Protein AF-A0A7U9MUB7-F1 (afdb_monomer_lite)

Foldseek 3Di:
DPPDQADVCVVVVHDADPVRLLVVLVVVLVVQVVVVAAAEAEAEALVLPPDDLVVSLVNVVNNLVSLVSCVVSVSPRYHYHHDYFPVSVVVSCVVVVDAADVVRADADPVDPPPPPPDPGRDDDDDFDALVRLVVLCVVLQVDAPVVNCVRSVARDHSVLSVLLSVLCPNDDNPDDPVVVVVSVLVSLLVLLVVLLVSPPPVCSVVLLLLLLLLLVLLLPDPDPFDFLVSSVVSRPPVCPVCSVVSVSSCVRSQQWDADPVRGTIDGNDLSNNLNSLLVSCVVCVVVAQVVVVSLVVSLVVDVSSVSSVVVNLVVCVVVVVVVSVCCRVVVNVVVVVVVVVVVVVVVVVVPDD

Secondary structure (DSSP, 8-state):
-PPPP-HHHHHTTS---HHHHHHHHHHHHHHHHHTT--EEEEE--GGGSSS-HHHHHHHHHHHHHHHHHHHHTT-SSEEEEE---HHHHHHHHHHH-----TTTS---TTSS-SPTT------PPPPPPHHHHHHHHHHTT---HHHHHHHHTS---HHHHHHHHHHH-S--TT--HHHHHHHHHHHHHHHHHHHHHTS-TTTHHHHHHHHHHHHHHHHH-S---EEHHHHHHHS-GGGGGGHHHHHHHHHHTTSEEE-TTS-EEEESSHHHHHHHHHHHHHHHGGG-HHHHHHHHHHHHH-HHHHHHHHHHHHHHHHTT-HHHHHHHHHHHHHHHHHHHHHHHHHHHHHS--

Radius of gyration: 26.51 Å; chains: 1; bounding box: 86×54×70 Å

Structure (mmCIF, N/CA/C/O backbone):
data_AF-A0A7U9MUB7-F1
#
_entry.id   AF-A0A7U9MUB7-F1
#
loop_
_atom_site.group_PDB
_atom_site.id
_atom_site.type_symbol
_atom_site.label_atom_id
_atom_site.label_alt_id
_atom_site.label_comp_id
_atom_site.label_asym_id
_atom_site.label_entity_id
_atom_site.label_seq_id
_atom_site.pdbx_PDB_ins_code
_atom_site.Cartn_x
_atom_site.Cartn_y
_atom_site.Cartn_z
_atom_site.occupancy
_atom_site.B_iso_or_equiv
_atom_site.auth_seq_id
_atom_site.auth_comp_id
_atom_site.auth_asym_id
_atom_site.auth_atom_id
_atom_site.pdbx_PDB_model_num
ATOM 1 N N . MET A 1 1 ? -22.577 26.584 12.404 1.00 35.50 1 MET A N 1
ATOM 2 C CA . MET A 1 1 ? -21.572 25.599 11.961 1.00 35.50 1 MET A CA 1
ATOM 3 C C . MET A 1 1 ? -22.064 24.263 12.466 1.00 35.50 1 MET A C 1
ATOM 5 O O . MET A 1 1 ? -22.243 24.168 13.672 1.00 35.50 1 MET A O 1
ATOM 9 N N . SER A 1 2 ? -22.392 23.306 11.594 1.00 41.44 2 SER A N 1
ATOM 10 C CA . SER A 1 2 ? -22.603 21.934 12.069 1.00 41.44 2 SER A CA 1
ATOM 11 C C . SER A 1 2 ? -21.290 21.473 12.693 1.00 41.44 2 SER A C 1
ATOM 13 O O . SER A 1 2 ? -20.235 21.707 12.098 1.00 41.44 2 SER A O 1
ATOM 15 N N . MET A 1 3 ? -21.329 20.899 13.893 1.00 54.53 3 MET A N 1
ATOM 16 C CA . MET A 1 3 ? -20.144 20.220 14.411 1.00 54.53 3 MET A CA 1
ATOM 17 C C . MET A 1 3 ? -19.818 19.077 13.448 1.00 54.53 3 MET A C 1
ATOM 19 O O . MET A 1 3 ? -20.709 18.325 13.053 1.00 54.53 3 MET A O 1
ATOM 23 N N . GLU A 1 4 ? -18.564 18.977 13.017 1.00 69.00 4 GLU A N 1
ATOM 24 C CA . GLU A 1 4 ? -18.113 17.817 12.250 1.00 69.00 4 GLU A CA 1
ATOM 25 C C . GLU A 1 4 ? -18.301 16.567 13.125 1.00 69.00 4 GLU A C 1
ATOM 27 O O . GLU A 1 4 ? -17.797 16.499 14.248 1.00 69.00 4 GLU A O 1
ATOM 32 N N . LYS A 1 5 ? -19.094 15.600 12.646 1.00 80.00 5 LYS A N 1
ATOM 33 C CA . LYS A 1 5 ? -19.369 14.354 13.372 1.00 80.00 5 LYS A CA 1
ATOM 34 C C . LYS A 1 5 ? -18.104 13.496 13.384 1.00 80.00 5 LYS A C 1
ATOM 36 O O . LYS A 1 5 ? -17.607 13.122 12.327 1.00 80.00 5 LYS A O 1
ATOM 41 N N . VAL A 1 6 ? -17.621 13.130 14.571 1.00 83.06 6 VAL A N 1
ATOM 42 C CA . VAL A 1 6 ? -16.449 12.258 14.770 1.00 83.06 6 VAL A CA 1
ATOM 43 C C . VAL A 1 6 ? -16.762 11.117 15.743 1.00 83.06 6 VAL A C 1
ATOM 45 O O . VAL A 1 6 ? -17.767 11.162 16.449 1.00 83.06 6 VAL A O 1
ATOM 48 N N . GLY A 1 7 ? -15.923 10.076 15.775 1.00 83.75 7 GLY A N 1
ATOM 49 C CA . GLY A 1 7 ? -16.052 8.958 16.720 1.00 83.75 7 GLY A CA 1
ATOM 50 C C . GLY A 1 7 ? -17.437 8.294 16.718 1.00 83.75 7 GLY A C 1
ATOM 51 O O . GLY A 1 7 ? -17.951 7.909 15.665 1.00 83.75 7 GLY A O 1
ATOM 52 N N . LEU A 1 8 ? -18.045 8.165 17.903 1.00 86.38 8 LEU A N 1
ATOM 53 C CA . LEU A 1 8 ? -19.357 7.535 18.076 1.00 86.38 8 LEU A CA 1
ATOM 54 C C . LEU A 1 8 ? -20.489 8.323 17.399 1.00 86.38 8 LEU A C 1
ATOM 56 O O . LEU A 1 8 ? -21.398 7.716 16.835 1.00 86.38 8 LEU A O 1
ATOM 60 N N . SER A 1 9 ? -20.409 9.656 17.400 1.00 86.44 9 SER A N 1
ATOM 61 C CA . SER A 1 9 ? -21.378 10.539 16.736 1.00 86.44 9 SER A CA 1
ATOM 62 C C . SER A 1 9 ? -21.437 10.289 15.230 1.00 86.44 9 SER A C 1
ATOM 64 O O . SER A 1 9 ? -22.518 10.272 14.643 1.00 86.44 9 SER A O 1
ATOM 66 N N . LEU A 1 10 ? -20.282 10.039 14.600 1.00 83.75 10 LEU A N 1
ATOM 67 C CA . LEU A 1 10 ? -20.238 9.627 13.197 1.00 83.75 10 LEU A CA 1
ATOM 68 C C . LEU A 1 10 ? -20.851 8.232 13.013 1.00 83.75 10 LEU A C 1
ATOM 70 O O . LEU A 1 10 ? -21.668 8.039 12.120 1.00 83.75 10 LEU A O 1
ATOM 74 N N . PHE A 1 11 ? -20.485 7.273 13.868 1.00 83.88 11 PHE A N 1
ATOM 75 C CA . PHE A 1 11 ? -20.952 5.886 13.765 1.00 83.88 11 PHE A CA 1
ATOM 76 C C . PHE A 1 11 ? -22.479 5.756 13.881 1.00 83.88 11 PHE A C 1
ATOM 78 O O . PHE A 1 11 ? -23.097 4.982 13.155 1.00 83.88 11 PHE A O 1
ATOM 85 N N . LEU A 1 12 ? -23.090 6.517 14.791 1.00 85.75 12 LEU A N 1
ATOM 86 C CA . LEU A 1 12 ? -24.538 6.530 15.021 1.00 85.75 12 LEU A CA 1
ATOM 87 C C . LEU A 1 12 ? -25.276 7.577 14.176 1.00 85.75 12 LEU A C 1
ATOM 89 O O . LEU A 1 12 ? -26.483 7.754 14.343 1.00 85.75 12 LEU A O 1
ATOM 93 N N . ASP A 1 13 ? -24.555 8.304 13.322 1.00 86.25 13 ASP A N 1
ATOM 94 C CA . ASP A 1 13 ? -25.056 9.418 12.515 1.00 86.25 13 ASP A CA 1
ATOM 95 C C . ASP A 1 13 ? -25.893 10.443 13.313 1.00 86.25 13 ASP A C 1
ATOM 97 O O . ASP A 1 13 ? -26.869 11.021 12.833 1.00 86.25 13 ASP A O 1
ATOM 101 N N . THR A 1 14 ? -25.498 10.714 14.557 1.00 85.50 14 THR A N 1
ATOM 102 C CA . THR A 1 14 ? -26.248 11.561 15.497 1.00 85.50 14 THR A CA 1
ATOM 103 C C . THR A 1 14 ? -25.305 12.562 16.156 1.00 85.50 14 THR A C 1
ATOM 105 O O . THR A 1 14 ? -24.145 12.248 16.403 1.00 85.50 14 THR A O 1
ATOM 108 N N . GLU A 1 15 ? -25.767 13.786 16.419 1.00 84.50 15 GLU A N 1
ATOM 109 C CA . GLU A 1 15 ? -25.001 14.728 17.244 1.00 84.50 15 GLU A CA 1
ATOM 110 C C . GLU A 1 15 ? -25.093 14.292 18.709 1.00 84.50 15 GLU A C 1
ATOM 112 O O . GLU A 1 15 ? -26.189 14.189 19.255 1.00 84.50 15 GLU A O 1
ATOM 117 N N . ILE A 1 16 ? -23.945 14.004 19.320 1.00 83.38 16 ILE A N 1
ATOM 118 C CA . ILE A 1 16 ? -23.841 13.560 20.711 1.00 83.38 16 ILE A CA 1
ATOM 119 C C . ILE A 1 16 ? -22.873 14.512 21.407 1.00 83.38 16 ILE A C 1
ATOM 121 O O . ILE A 1 16 ? -21.732 14.663 20.962 1.00 83.38 16 ILE A O 1
ATOM 125 N N . ASN A 1 17 ? -23.320 15.177 22.473 1.00 82.81 17 ASN A N 1
ATOM 126 C CA . ASN A 1 17 ? -22.412 15.933 23.338 1.00 82.81 17 ASN A CA 1
ATOM 127 C C . ASN A 1 17 ? -21.764 15.030 24.405 1.00 82.81 17 ASN A C 1
ATOM 129 O O . ASN A 1 17 ? -22.194 13.901 24.626 1.00 82.81 17 ASN A O 1
ATOM 133 N N . ASP A 1 18 ? -20.732 15.524 25.096 1.00 74.25 18 ASP A N 1
ATOM 134 C CA . ASP A 1 18 ? -19.946 14.701 26.029 1.00 74.25 18 ASP A CA 1
ATOM 135 C C . ASP A 1 18 ? -20.775 14.039 27.144 1.00 74.25 18 ASP A C 1
ATOM 137 O O . ASP A 1 18 ? -20.560 12.865 27.446 1.00 74.25 18 ASP A O 1
ATOM 141 N N . ASN A 1 19 ? -21.733 14.765 27.732 1.00 78.25 19 ASN A N 1
ATOM 142 C CA . ASN A 1 19 ? -22.577 14.243 28.814 1.00 78.25 19 ASN A CA 1
ATOM 143 C C . ASN A 1 19 ? -23.571 13.190 28.300 1.00 78.25 19 ASN A C 1
ATOM 145 O O . ASN A 1 19 ? -23.869 12.212 28.988 1.00 78.25 19 ASN A O 1
ATOM 149 N N . GLU A 1 20 ? -24.099 13.390 27.093 1.00 85.25 20 GLU A N 1
ATOM 150 C CA . GLU A 1 20 ? -24.971 12.425 26.425 1.00 85.25 20 GLU A CA 1
ATOM 151 C C . GLU A 1 20 ? -24.215 11.153 26.048 1.00 85.25 20 GLU A C 1
ATOM 153 O O . GLU A 1 20 ? -24.773 10.063 26.167 1.00 85.25 20 GLU A O 1
ATOM 158 N N . GLU A 1 21 ? -22.949 11.274 25.639 1.00 88.00 21 GLU A N 1
ATOM 159 C CA . GLU A 1 21 ? -22.134 10.139 25.209 1.00 88.00 21 GLU A CA 1
ATOM 160 C C . GLU A 1 21 ? -21.911 9.138 26.348 1.00 88.00 21 GLU A C 1
ATOM 162 O O . GLU A 1 21 ? -22.078 7.935 26.154 1.00 88.00 21 GLU A O 1
ATOM 167 N N . GLU A 1 22 ? -21.609 9.608 27.561 1.00 89.62 22 GLU A N 1
ATOM 168 C CA . GLU A 1 22 ? -21.419 8.728 28.723 1.00 89.62 22 GLU A CA 1
ATOM 169 C C . GLU A 1 22 ? -22.696 7.966 29.095 1.00 89.62 22 GLU A C 1
ATOM 171 O O . GLU A 1 22 ? -22.675 6.741 29.254 1.00 89.62 22 GLU A O 1
ATOM 176 N N . LEU A 1 23 ? -23.825 8.676 29.192 1.00 91.06 23 LEU A N 1
ATOM 177 C CA . LEU A 1 23 ? -25.118 8.066 29.501 1.00 91.06 23 LEU A CA 1
ATOM 178 C C . LEU A 1 23 ? -25.524 7.059 28.417 1.00 91.06 23 LEU A C 1
ATOM 180 O O . LEU A 1 23 ? -26.032 5.975 28.716 1.00 91.06 23 LEU A O 1
ATOM 184 N N . LEU A 1 24 ? -25.278 7.400 27.152 1.00 92.50 24 LEU A N 1
ATOM 185 C CA . LEU A 1 24 ? -25.535 6.526 26.018 1.00 92.50 24 LEU A CA 1
ATOM 186 C C . LEU A 1 24 ? -24.702 5.241 26.104 1.00 92.50 24 LEU A C 1
ATOM 188 O O . LEU A 1 24 ? -25.264 4.154 25.972 1.00 92.50 24 LEU A O 1
ATOM 192 N N . LEU A 1 25 ? -23.399 5.340 26.380 1.00 94.44 25 LEU A N 1
ATOM 193 C CA . LEU A 1 25 ? -22.518 4.178 26.536 1.00 94.44 25 LEU A CA 1
ATOM 194 C C . LEU A 1 25 ? -22.986 3.252 27.665 1.00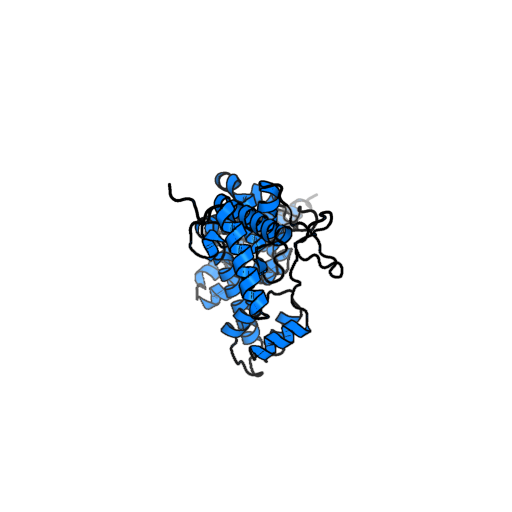 94.44 25 LEU A C 1
ATOM 196 O O . LEU A 1 25 ? -23.038 2.036 27.477 1.00 94.44 25 LEU A O 1
ATOM 200 N N . GLN A 1 26 ? -23.389 3.803 28.812 1.00 94.00 26 GLN A N 1
ATOM 201 C CA . GLN A 1 26 ? -23.917 3.016 29.934 1.00 94.00 26 GLN A CA 1
ATOM 202 C C . GLN A 1 26 ? -25.233 2.306 29.581 1.00 94.00 26 GLN A C 1
ATOM 204 O O . GLN A 1 26 ? -25.425 1.133 29.924 1.00 94.00 26 GLN A O 1
ATOM 209 N N . ASN A 1 27 ? -26.129 2.988 28.864 1.00 93.62 27 ASN A N 1
ATOM 210 C CA . ASN A 1 27 ? -27.396 2.416 28.408 1.00 93.62 27 ASN A CA 1
ATOM 211 C C . ASN A 1 27 ? -27.183 1.295 27.385 1.00 93.62 27 ASN A C 1
ATOM 213 O O . ASN A 1 27 ? -27.831 0.246 27.469 1.00 93.62 27 ASN A O 1
ATOM 217 N N . ILE A 1 28 ? -26.261 1.494 26.439 1.00 93.44 28 ILE A N 1
ATOM 218 C CA . ILE A 1 28 ? -25.858 0.476 25.467 1.00 93.44 28 ILE A CA 1
ATOM 219 C C . ILE A 1 28 ? -25.278 -0.733 26.206 1.00 93.44 28 ILE A C 1
ATOM 221 O O . ILE A 1 28 ? -25.770 -1.847 26.025 1.00 93.44 28 ILE A O 1
ATOM 225 N N . ASP A 1 29 ? -24.293 -0.527 27.083 1.00 96.06 29 ASP A N 1
ATOM 226 C CA . ASP A 1 29 ? -23.641 -1.609 27.825 1.00 96.06 29 ASP A CA 1
ATOM 227 C C . ASP A 1 29 ? -24.643 -2.432 28.646 1.00 96.06 29 ASP A C 1
ATOM 229 O O . ASP A 1 29 ? -24.659 -3.661 28.557 1.00 96.06 29 ASP A O 1
ATOM 233 N N . SER A 1 30 ? -25.542 -1.757 29.369 1.00 96.12 30 SER A N 1
ATOM 234 C CA . SER A 1 30 ? -26.599 -2.399 30.158 1.00 96.12 30 SER A CA 1
ATOM 235 C C . SER A 1 30 ? -27.550 -3.212 29.280 1.00 96.12 30 SER A C 1
ATOM 237 O O . SER A 1 30 ? -27.912 -4.339 29.621 1.00 96.12 30 SER A O 1
ATOM 239 N N . SER A 1 31 ? -27.927 -2.675 28.119 1.00 95.12 31 SER A N 1
ATOM 240 C CA . SER A 1 31 ? -28.822 -3.351 27.176 1.00 95.12 31 SER A CA 1
ATOM 241 C C . SER A 1 31 ? -28.205 -4.628 26.604 1.00 95.12 31 SER A C 1
ATOM 243 O O . SER A 1 31 ? -28.895 -5.643 26.489 1.00 95.12 31 SER A O 1
ATOM 245 N N . PHE A 1 32 ? -26.912 -4.601 26.268 1.00 95.38 32 PHE A N 1
ATOM 246 C CA . PHE A 1 32 ? -26.188 -5.782 25.794 1.00 95.38 32 PHE A CA 1
ATOM 247 C C . PHE A 1 32 ? -25.940 -6.791 26.921 1.00 95.38 32 PHE A C 1
ATOM 249 O O . PHE A 1 32 ? -26.159 -7.985 26.714 1.00 95.38 32 PHE A O 1
ATOM 256 N N . SER A 1 33 ? -25.621 -6.320 28.130 1.00 94.50 33 SER A N 1
ATOM 257 C CA . SER A 1 33 ? -25.504 -7.149 29.337 1.00 94.50 33 SER A CA 1
ATOM 258 C C . SER A 1 33 ? -26.776 -7.961 29.605 1.00 94.50 33 SER A C 1
ATOM 260 O O . SER A 1 33 ? -26.723 -9.182 29.747 1.00 94.50 33 SER A O 1
ATOM 262 N N . LEU A 1 34 ? -27.945 -7.307 29.581 1.00 94.12 34 LEU A N 1
ATOM 263 C CA . LEU A 1 34 ? -29.252 -7.943 29.808 1.00 94.12 34 LEU A CA 1
ATOM 264 C C . LEU A 1 34 ? -29.582 -9.037 28.785 1.00 94.12 34 LEU A C 1
ATOM 266 O O . LEU A 1 34 ? -30.355 -9.947 29.078 1.00 94.12 34 LEU A O 1
ATOM 270 N N . ARG A 1 35 ? -29.009 -8.948 27.584 1.00 93.81 35 ARG A N 1
ATOM 271 C CA . ARG A 1 35 ? -29.204 -9.916 26.499 1.00 93.81 35 ARG A CA 1
ATOM 272 C C . ARG A 1 35 ? -28.103 -10.977 26.444 1.00 93.81 35 ARG A C 1
ATOM 274 O O . ARG A 1 35 ? -28.160 -11.838 25.572 1.00 93.81 35 ARG A O 1
ATOM 281 N N . GLY A 1 36 ? -27.105 -10.909 27.330 1.00 92.12 36 GLY A N 1
ATOM 282 C CA . GLY A 1 36 ? -25.911 -11.754 27.266 1.00 92.12 36 GLY A CA 1
ATOM 283 C C . GLY A 1 36 ? -25.095 -11.545 25.985 1.00 92.12 36 GLY A C 1
ATOM 284 O O . GLY A 1 36 ? -24.459 -12.480 25.508 1.00 92.12 36 GLY A O 1
ATOM 285 N N . GLY A 1 37 ? -25.169 -10.351 25.391 1.00 93.62 37 GLY A N 1
ATOM 286 C CA . GLY A 1 37 ? -24.523 -10.012 24.127 1.00 93.62 37 GLY A CA 1
ATOM 287 C C . GLY A 1 37 ? -23.361 -9.035 24.289 1.00 93.62 37 GLY A C 1
ATOM 288 O O . GLY A 1 37 ? -23.118 -8.493 25.364 1.00 93.62 37 GLY A O 1
ATOM 289 N N . GLN A 1 38 ? -22.670 -8.777 23.180 1.00 94.38 38 GLN A N 1
ATOM 290 C CA . GLN A 1 38 ? -21.625 -7.761 23.071 1.00 94.38 38 GLN A CA 1
ATOM 291 C C . GLN A 1 38 ? -21.855 -6.914 21.817 1.00 94.38 38 GLN A C 1
ATOM 293 O O . GLN A 1 38 ? -22.274 -7.430 20.781 1.00 94.38 38 GLN A O 1
ATOM 298 N N . LEU A 1 39 ? -21.572 -5.619 21.919 1.00 93.62 39 LEU A N 1
ATOM 299 C CA . LEU A 1 39 ? -21.492 -4.688 20.806 1.00 93.62 39 LEU A CA 1
ATOM 300 C C . LEU A 1 39 ? -20.044 -4.598 20.332 1.00 93.62 39 LEU A C 1
ATOM 302 O O . LEU A 1 39 ? -19.157 -4.239 21.106 1.00 93.62 39 LEU A O 1
ATOM 306 N N . LEU A 1 40 ? -19.824 -4.874 19.051 1.00 93.56 40 LEU A N 1
ATOM 307 C CA . LEU A 1 40 ? -18.549 -4.656 18.383 1.00 93.56 40 LEU A CA 1
ATOM 308 C C . LEU A 1 40 ? -18.665 -3.431 17.472 1.00 93.56 40 LEU A C 1
ATOM 310 O O . LEU A 1 40 ? -19.438 -3.440 16.517 1.00 93.56 40 LEU A O 1
ATOM 314 N N . LEU A 1 41 ? -17.901 -2.389 17.780 1.00 92.75 41 LEU A N 1
ATOM 315 C CA . LEU A 1 41 ? -17.772 -1.187 16.966 1.00 92.75 41 LEU A CA 1
ATOM 316 C C . LEU A 1 41 ? -16.523 -1.319 16.095 1.00 92.75 41 LEU A C 1
ATOM 318 O O . LEU A 1 41 ? -15.417 -1.427 16.626 1.00 92.75 41 LEU A O 1
ATOM 322 N N . ILE A 1 42 ? -16.699 -1.328 14.774 1.00 92.75 42 ILE A N 1
ATOM 323 C CA . ILE A 1 42 ? -15.605 -1.479 13.810 1.00 92.75 42 ILE A CA 1
ATOM 324 C C . ILE A 1 42 ? -15.454 -0.175 13.029 1.00 92.75 42 ILE A C 1
ATOM 326 O O . ILE A 1 42 ? -16.362 0.227 12.305 1.00 92.75 42 ILE A O 1
ATOM 330 N N . PHE A 1 43 ? -14.296 0.459 13.181 1.00 90.69 43 PHE A N 1
ATOM 331 C CA . PHE A 1 43 ? -13.869 1.636 12.433 1.00 90.69 43 PHE A CA 1
ATOM 332 C C . PHE A 1 43 ? -12.743 1.211 11.494 1.00 90.69 43 PHE A C 1
ATOM 334 O O . PHE A 1 43 ? -11.583 1.117 11.899 1.00 90.69 43 PHE A O 1
ATOM 341 N N . ASP A 1 44 ? -13.113 0.886 10.259 1.00 89.00 44 ASP A N 1
ATOM 342 C CA . ASP A 1 44 ? -12.190 0.349 9.265 1.00 89.00 44 ASP A CA 1
ATOM 343 C C . ASP A 1 44 ? -11.562 1.473 8.428 1.00 89.00 44 ASP A C 1
ATOM 345 O O . ASP A 1 44 ? -12.270 2.305 7.865 1.00 89.00 44 ASP A O 1
ATOM 349 N N . GLY A 1 45 ? -10.232 1.504 8.361 1.00 86.56 45 GLY A N 1
ATOM 350 C CA . GLY A 1 45 ? -9.464 2.362 7.469 1.00 86.56 45 GLY A CA 1
ATOM 351 C C . GLY A 1 45 ? -9.563 3.852 7.789 1.00 86.56 45 GLY A C 1
ATOM 352 O O . GLY A 1 45 ? -10.004 4.625 6.946 1.00 86.56 45 GLY A O 1
ATOM 353 N N . LEU A 1 46 ? -9.076 4.305 8.954 1.00 88.25 46 LEU A N 1
ATOM 354 C CA . LEU A 1 46 ? -9.067 5.748 9.288 1.00 88.25 46 LEU A CA 1
ATOM 355 C C . LEU A 1 46 ? -8.392 6.631 8.228 1.00 88.25 46 LEU A C 1
ATOM 357 O O . LEU A 1 46 ? -8.816 7.755 7.972 1.00 88.25 46 LEU A O 1
ATOM 361 N N . ASN A 1 47 ? -7.359 6.101 7.583 1.00 84.69 47 ASN A N 1
ATOM 362 C CA . ASN A 1 47 ? -6.634 6.763 6.503 1.00 84.69 47 ASN A CA 1
ATOM 363 C C . ASN A 1 47 ? -7.379 6.757 5.155 1.00 84.69 47 ASN A C 1
ATOM 365 O O . ASN A 1 47 ? -6.846 7.274 4.175 1.00 84.69 47 ASN A O 1
ATOM 369 N N . GLU A 1 48 ? -8.541 6.109 5.072 1.00 78.62 48 GLU A N 1
ATOM 370 C CA . GLU A 1 48 ? -9.386 6.017 3.875 1.00 78.62 48 GLU A CA 1
ATOM 371 C C . GLU A 1 48 ? -10.611 6.939 3.953 1.00 78.62 48 GLU A C 1
ATOM 373 O O . GLU A 1 48 ? -11.357 7.051 2.980 1.00 78.62 48 GLU A O 1
ATOM 378 N N . ILE A 1 49 ? -10.796 7.652 5.072 1.00 77.06 49 ILE A N 1
ATOM 379 C CA . ILE A 1 49 ? -11.766 8.746 5.158 1.00 77.06 49 ILE A CA 1
ATOM 380 C C . ILE A 1 49 ? -11.379 9.768 4.087 1.00 77.06 49 ILE A C 1
ATOM 382 O O . ILE A 1 49 ? -10.264 10.302 4.111 1.00 77.06 49 ILE A O 1
ATOM 386 N N . ASN A 1 50 ? -12.290 9.996 3.135 1.00 66.25 50 ASN A N 1
ATOM 387 C CA . ASN A 1 50 ? -12.099 10.867 1.973 1.00 66.25 50 ASN A CA 1
ATOM 388 C C . ASN A 1 50 ? -12.194 12.353 2.355 1.00 66.25 50 ASN A C 1
ATOM 390 O O . ASN A 1 50 ? -12.955 13.119 1.771 1.00 66.25 50 ASN A O 1
ATOM 394 N N . ASP A 1 51 ? -11.411 12.725 3.360 1.00 65.25 51 ASP A N 1
ATOM 395 C CA . ASP A 1 51 ? -11.249 14.058 3.902 1.00 65.25 51 ASP A CA 1
ATOM 396 C C . ASP A 1 51 ? -9.766 14.309 4.187 1.00 65.25 51 ASP A C 1
ATOM 398 O O . ASP A 1 51 ? -8.945 13.391 4.263 1.00 65.25 51 ASP A O 1
ATOM 402 N N . GLY A 1 52 ? -9.400 15.582 4.327 1.00 74.31 52 GLY A N 1
ATOM 403 C CA . GLY A 1 52 ? -8.016 15.970 4.580 1.00 74.31 52 GLY A CA 1
ATOM 404 C C . GLY A 1 52 ? -7.449 15.369 5.874 1.00 74.31 52 GLY A C 1
ATOM 405 O O . GLY A 1 52 ? -8.177 15.070 6.820 1.00 74.31 52 GLY A O 1
ATOM 406 N N . LEU A 1 53 ? -6.115 15.287 5.951 1.00 80.94 53 LEU A N 1
ATOM 407 C CA . LEU A 1 53 ? -5.366 14.730 7.089 1.00 80.94 53 LEU A CA 1
ATOM 408 C C . LEU A 1 53 ? -5.844 15.242 8.462 1.00 80.94 53 LEU A C 1
ATOM 410 O O . LEU A 1 53 ? -5.894 14.482 9.424 1.00 80.94 53 LEU A O 1
ATOM 414 N N . LYS A 1 54 ? -6.232 16.520 8.552 1.00 84.38 54 LYS A N 1
ATOM 415 C CA . LYS A 1 54 ? -6.744 17.125 9.791 1.00 84.38 54 LYS A CA 1
ATOM 416 C C . LYS A 1 54 ? -8.000 16.436 10.320 1.00 84.38 54 LYS A C 1
ATOM 418 O O . LYS A 1 54 ? -8.115 16.245 11.527 1.00 84.38 54 LYS A O 1
ATOM 423 N N . LEU A 1 55 ? -8.928 16.059 9.441 1.00 85.06 55 LEU A N 1
ATOM 424 C CA . LEU A 1 55 ? -10.147 15.384 9.872 1.00 85.06 55 LEU A CA 1
ATOM 425 C C . LEU A 1 55 ? -9.838 13.949 10.304 1.00 85.06 55 LEU A C 1
ATOM 427 O O . LEU A 1 55 ? -10.317 13.503 11.341 1.00 85.06 55 LEU A O 1
ATOM 431 N N . GLN A 1 56 ? -8.954 13.257 9.579 1.00 88.19 56 GLN A N 1
ATOM 432 C CA . GLN A 1 56 ? -8.474 11.930 9.977 1.00 88.19 56 GLN A CA 1
ATOM 433 C C . GLN A 1 56 ? -7.837 11.953 11.381 1.00 88.19 56 GLN A C 1
ATOM 435 O O . GLN A 1 56 ? -8.137 11.098 12.213 1.00 88.19 56 GLN A O 1
ATOM 440 N N . GLN A 1 57 ? -7.028 12.977 11.682 1.00 90.12 57 GLN A N 1
ATOM 441 C CA . GLN A 1 57 ? -6.466 13.213 13.020 1.00 90.12 57 GLN A CA 1
ATOM 442 C C . GLN A 1 57 ? -7.554 13.480 14.070 1.00 90.12 57 GLN A C 1
ATOM 444 O O . GLN A 1 57 ? -7.480 12.951 15.178 1.00 90.12 57 GLN A O 1
ATOM 449 N N . ALA A 1 58 ? -8.584 14.264 13.738 1.00 89.81 58 ALA A N 1
ATOM 450 C CA . ALA A 1 58 ? -9.708 14.510 14.640 1.00 89.81 58 ALA A CA 1
ATOM 451 C C . ALA A 1 58 ? -10.486 13.218 14.956 1.00 89.81 58 ALA A C 1
ATOM 453 O O . ALA A 1 58 ? -10.805 12.966 16.120 1.00 89.81 58 ALA A O 1
ATOM 454 N N . HIS A 1 59 ? -10.724 12.362 13.955 1.00 90.69 59 HIS A N 1
ATOM 455 C CA . HIS A 1 59 ? -11.321 11.038 14.155 1.00 90.69 59 HIS A CA 1
ATOM 456 C C . HIS A 1 59 ? -10.455 10.145 15.039 1.00 90.69 59 HIS A C 1
ATOM 458 O O . HIS A 1 59 ? -10.985 9.516 15.954 1.00 90.69 59 HIS A O 1
ATOM 464 N N . TYR A 1 60 ? -9.140 10.120 14.808 1.00 93.31 60 TYR A N 1
ATOM 465 C CA . TYR A 1 60 ? -8.198 9.398 15.659 1.00 93.31 60 TYR A CA 1
ATOM 466 C C . TYR A 1 60 ? -8.330 9.838 17.126 1.00 93.31 60 TYR A C 1
ATOM 468 O O . TYR A 1 60 ? -8.637 9.013 17.987 1.00 93.31 60 TYR A O 1
ATOM 476 N N . CYS A 1 61 ? -8.228 11.140 17.409 1.00 93.44 61 CYS A N 1
ATOM 477 C CA . CYS A 1 61 ? -8.389 11.681 18.762 1.00 93.44 61 CYS A CA 1
ATOM 478 C C . CYS A 1 61 ? -9.741 11.308 19.393 1.00 93.44 61 CYS A C 1
ATOM 480 O O . CYS A 1 61 ? -9.790 10.887 20.550 1.00 93.44 61 CYS A O 1
ATOM 482 N N . ALA A 1 62 ? -10.835 11.429 18.636 1.00 92.06 62 ALA A N 1
ATOM 483 C CA . ALA A 1 62 ? -12.177 11.105 19.114 1.00 92.06 62 ALA A CA 1
ATOM 484 C C . ALA A 1 62 ? -12.332 9.616 19.460 1.00 92.06 62 ALA A C 1
ATOM 486 O O . ALA A 1 62 ? -12.976 9.274 20.449 1.00 92.06 62 ALA A O 1
ATOM 487 N N . LEU A 1 63 ? -11.717 8.719 18.687 1.00 93.50 63 LEU A N 1
ATOM 488 C CA . LEU A 1 63 ? -11.757 7.282 18.954 1.00 93.50 63 LEU A CA 1
ATOM 489 C C . LEU A 1 63 ? -10.925 6.883 20.173 1.00 93.50 63 LEU A C 1
ATOM 491 O O . LEU A 1 63 ? -11.353 6.020 20.940 1.00 93.50 63 LEU A O 1
ATOM 495 N N . LEU A 1 64 ? -9.777 7.528 20.396 1.00 93.44 64 LEU A N 1
ATOM 496 C CA . LEU A 1 64 ? -8.998 7.327 21.620 1.00 93.44 64 LEU A CA 1
ATOM 497 C C . LEU A 1 64 ? -9.778 7.812 22.848 1.00 93.44 64 LEU A C 1
ATOM 499 O O . LEU A 1 64 ? -9.828 7.115 23.864 1.00 93.44 64 LEU A O 1
ATOM 503 N N . ALA A 1 65 ? -10.443 8.965 22.739 1.00 92.44 65 ALA A N 1
ATOM 504 C CA . ALA A 1 65 ? -11.322 9.472 23.788 1.00 92.44 65 ALA A CA 1
ATOM 505 C C . ALA A 1 65 ? -12.497 8.516 24.060 1.00 92.44 65 ALA A C 1
ATOM 507 O O . ALA A 1 65 ? -12.785 8.221 25.220 1.00 92.44 65 ALA A O 1
ATOM 508 N N . LEU A 1 66 ? -13.126 7.968 23.016 1.00 93.38 66 LEU A N 1
ATOM 509 C CA . LEU A 1 66 ? -14.188 6.967 23.137 1.00 93.38 66 LEU A CA 1
ATOM 510 C C . LEU A 1 66 ? -13.698 5.698 23.851 1.00 93.38 66 LEU A C 1
ATOM 512 O O . LEU A 1 66 ? -14.352 5.228 24.782 1.00 93.38 66 LEU A O 1
ATOM 516 N N . ALA A 1 67 ? -12.535 5.163 23.466 1.00 94.12 67 ALA A N 1
ATOM 517 C CA . ALA A 1 67 ? -11.939 3.993 24.115 1.00 94.12 67 ALA A CA 1
ATOM 518 C C . ALA A 1 67 ? -11.686 4.244 25.611 1.00 94.12 67 ALA A C 1
ATOM 520 O O . ALA A 1 67 ? -12.026 3.416 26.461 1.00 94.12 67 ALA A O 1
ATOM 521 N N . HIS A 1 68 ? -11.166 5.425 25.944 1.00 93.62 68 HIS A N 1
ATOM 522 C CA . HIS A 1 68 ? -10.961 5.851 27.322 1.00 93.62 68 HIS A CA 1
ATOM 523 C C . HIS A 1 68 ? -12.282 5.981 28.102 1.00 93.62 68 HIS A C 1
ATOM 525 O O . HIS A 1 68 ? -12.372 5.499 29.234 1.00 93.62 68 HIS A O 1
ATOM 531 N N . LYS A 1 69 ? -13.332 6.560 27.499 1.00 93.56 69 LYS A N 1
ATOM 532 C CA . LYS A 1 69 ? -14.673 6.660 28.105 1.00 93.56 69 LYS A CA 1
ATOM 533 C C . LYS A 1 69 ? -15.276 5.280 28.371 1.00 93.56 69 LYS A C 1
ATOM 535 O O . LYS A 1 69 ? -15.784 5.055 29.469 1.00 93.56 69 LYS A O 1
ATOM 540 N N . ILE A 1 70 ? -15.178 4.345 27.421 1.00 94.31 70 ILE A N 1
ATOM 541 C CA . ILE A 1 70 ? -15.613 2.943 27.582 1.00 94.31 70 ILE A CA 1
ATOM 542 C C . ILE A 1 70 ? -14.907 2.300 28.785 1.00 94.31 70 ILE A C 1
ATOM 544 O O . ILE A 1 70 ? -15.551 1.652 29.614 1.00 94.31 70 ILE A O 1
ATOM 548 N N . PHE A 1 71 ? -13.594 2.513 28.910 1.00 94.25 71 PHE A N 1
ATOM 549 C CA . PHE A 1 71 ? -12.793 1.978 30.008 1.00 94.25 71 PHE A CA 1
ATOM 550 C C . PHE A 1 71 ? -13.167 2.572 31.3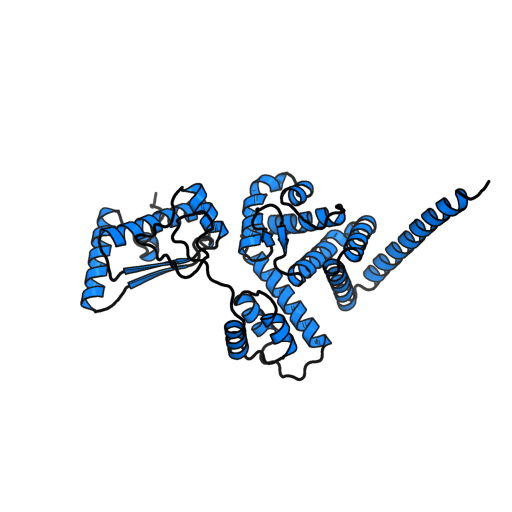73 1.00 94.25 71 PHE A C 1
ATOM 552 O O . PHE A 1 71 ? -13.463 1.814 32.301 1.00 94.25 71 PHE A O 1
ATOM 559 N N . ILE A 1 72 ? -13.207 3.904 31.506 1.00 94.25 72 ILE A N 1
ATOM 560 C CA . ILE A 1 72 ? -13.542 4.580 32.774 1.00 94.25 72 ILE A CA 1
ATOM 561 C C . ILE A 1 72 ? -14.954 4.212 33.240 1.00 94.25 72 ILE A C 1
ATOM 563 O O . ILE A 1 72 ? -15.155 3.931 34.424 1.00 94.25 72 ILE A O 1
ATOM 567 N N . ASN A 1 73 ? -15.919 4.152 32.316 1.00 93.00 73 ASN A N 1
ATOM 568 C CA . ASN A 1 73 ? -17.299 3.763 32.616 1.00 93.00 73 ASN A CA 1
ATOM 569 C C . ASN A 1 73 ? -17.469 2.254 32.852 1.00 93.00 73 ASN A C 1
ATOM 571 O O . ASN A 1 73 ? -18.564 1.801 33.182 1.00 93.00 73 ASN A O 1
ATOM 575 N N . LYS A 1 74 ? -16.391 1.466 32.729 1.00 93.69 74 LYS A N 1
ATOM 576 C CA . LYS A 1 74 ? -16.378 0.011 32.929 1.00 93.69 74 LYS A CA 1
ATOM 577 C C . LYS A 1 74 ? -17.390 -0.717 32.038 1.00 93.69 74 LYS A C 1
ATOM 579 O O . LYS A 1 74 ? -17.929 -1.746 32.448 1.00 93.69 74 LYS A O 1
ATOM 584 N N . CYS A 1 75 ? -17.618 -0.215 30.824 1.00 95.00 75 CYS A N 1
ATOM 585 C CA . CYS A 1 75 ? -18.484 -0.853 29.838 1.00 95.00 75 CYS A CA 1
ATOM 586 C C . CYS A 1 75 ? -17.823 -2.155 29.352 1.00 95.00 75 CYS A C 1
ATOM 588 O O . CYS A 1 75 ? -16.850 -2.136 28.598 1.00 95.00 75 CYS A O 1
ATOM 590 N N . LYS A 1 76 ? -18.310 -3.311 29.814 1.00 93.56 76 LYS A N 1
ATOM 591 C CA . LYS A 1 76 ? -17.692 -4.622 29.527 1.00 93.56 76 LYS A CA 1
ATOM 592 C C . LYS A 1 76 ? -18.151 -5.224 28.204 1.00 93.56 76 LYS A C 1
ATOM 594 O O . LYS A 1 76 ? -17.426 -6.042 27.629 1.00 93.56 76 LYS A O 1
ATOM 599 N N . ASN A 1 77 ? -19.332 -4.827 27.745 1.00 96.06 77 ASN A N 1
ATOM 600 C CA . ASN A 1 77 ? -20.034 -5.398 26.604 1.00 96.06 77 ASN A CA 1
ATOM 601 C C . ASN A 1 77 ? -19.851 -4.573 25.331 1.00 96.06 77 ASN A C 1
ATOM 603 O O . ASN A 1 77 ? -20.400 -4.946 24.305 1.00 96.06 77 ASN A O 1
ATOM 607 N N . ILE A 1 78 ? -19.082 -3.486 25.374 1.00 94.81 78 ILE A N 1
ATOM 608 C CA . ILE A 1 78 ? -18.719 -2.692 24.199 1.00 94.81 78 ILE A CA 1
ATOM 609 C C . ILE A 1 78 ? -17.250 -2.967 23.880 1.00 94.81 78 ILE A C 1
ATOM 611 O O . ILE A 1 78 ? -16.388 -2.887 24.758 1.00 94.81 78 ILE A O 1
ATOM 615 N N . LYS A 1 79 ? -16.964 -3.326 22.630 1.00 92.62 79 LYS A N 1
ATOM 616 C CA . LYS A 1 79 ? -15.618 -3.574 22.108 1.00 92.62 79 LYS A CA 1
ATOM 617 C C . LYS A 1 79 ? -15.377 -2.706 20.887 1.00 92.62 79 LYS A C 1
ATOM 619 O O . LYS A 1 79 ? -16.296 -2.465 20.108 1.00 92.62 79 LYS A O 1
ATOM 624 N N . LEU A 1 80 ? -14.138 -2.258 20.737 1.00 92.81 80 LEU A N 1
ATOM 625 C CA . LEU A 1 80 ? -13.717 -1.357 19.678 1.00 92.81 80 LEU A CA 1
ATOM 626 C C . LEU A 1 80 ? -12.629 -2.030 18.841 1.00 92.81 80 LEU A C 1
ATOM 628 O O . LEU A 1 80 ? -11.671 -2.567 19.393 1.00 92.81 80 LEU A O 1
ATOM 632 N N . VAL A 1 81 ? -12.784 -1.985 17.522 1.00 92.06 81 VAL A N 1
ATOM 633 C CA . VAL A 1 81 ? -11.769 -2.381 16.545 1.00 92.06 81 VAL A CA 1
ATOM 634 C C . VAL A 1 81 ? -11.538 -1.188 15.636 1.00 92.06 81 VAL A C 1
ATOM 636 O O . VAL A 1 81 ? -12.473 -0.694 15.012 1.00 92.06 81 VAL A O 1
ATOM 639 N N . ILE A 1 82 ? -10.296 -0.719 15.587 1.00 91.56 82 ILE A N 1
ATOM 640 C CA . ILE A 1 82 ? -9.874 0.395 14.741 1.00 91.56 82 ILE A CA 1
ATOM 641 C C . ILE A 1 82 ? -8.778 -0.135 13.830 1.00 91.56 82 ILE A C 1
ATOM 643 O O . ILE A 1 82 ? -7.795 -0.689 14.323 1.00 91.56 82 ILE A O 1
ATOM 647 N N . THR A 1 83 ? -8.928 0.041 12.522 1.00 91.56 83 THR A N 1
ATOM 648 C CA . THR A 1 83 ? -7.881 -0.303 11.559 1.00 91.56 83 THR A CA 1
ATOM 649 C C . THR A 1 83 ? -7.379 0.963 10.866 1.00 91.56 83 THR A C 1
ATOM 651 O O . THR A 1 83 ? -8.113 1.923 10.612 1.00 91.56 83 THR A O 1
ATOM 654 N N . CYS A 1 84 ? -6.083 0.991 10.581 1.00 88.88 84 CYS A N 1
ATOM 655 C CA . CYS A 1 84 ? -5.455 2.019 9.766 1.00 88.88 84 CYS A CA 1
ATOM 656 C C . CYS A 1 84 ? -4.138 1.486 9.199 1.00 88.88 84 CYS A C 1
ATOM 658 O O . CYS A 1 84 ? -3.614 0.465 9.651 1.00 88.88 84 CYS A O 1
ATOM 660 N N . ARG A 1 85 ? -3.602 2.170 8.190 1.00 85.81 85 ARG A N 1
ATOM 661 C CA . ARG A 1 85 ? -2.266 1.875 7.667 1.00 85.81 85 ARG A CA 1
ATOM 662 C C . ARG A 1 85 ? -1.191 2.336 8.648 1.00 85.81 85 ARG A C 1
ATOM 664 O O . ARG A 1 85 ? -1.359 3.327 9.357 1.00 85.81 85 ARG A O 1
ATOM 671 N N . ARG A 1 86 ? -0.066 1.620 8.662 1.00 83.44 86 ARG A N 1
ATOM 672 C CA . ARG A 1 86 ? 1.011 1.819 9.638 1.00 83.44 86 ARG A CA 1
ATOM 673 C C . ARG A 1 86 ? 1.597 3.232 9.597 1.00 83.44 86 ARG A C 1
ATOM 675 O O . ARG A 1 86 ? 1.753 3.840 10.652 1.00 83.44 86 ARG A O 1
ATOM 682 N N . ASN A 1 87 ? 1.894 3.783 8.418 1.00 81.44 87 ASN A N 1
ATOM 683 C CA . ASN A 1 87 ? 2.467 5.132 8.356 1.00 81.44 87 ASN A CA 1
ATOM 684 C C . ASN A 1 87 ? 1.430 6.212 8.667 1.00 81.44 87 ASN A C 1
ATOM 686 O O . ASN A 1 87 ? 1.761 7.210 9.304 1.00 81.44 87 ASN A O 1
ATOM 690 N N . ALA A 1 88 ? 0.165 5.995 8.300 1.00 85.19 88 ALA A N 1
ATOM 691 C CA . ALA A 1 88 ? -0.918 6.873 8.728 1.00 85.19 88 ALA A CA 1
ATOM 692 C C . ALA A 1 88 ? -1.031 6.927 10.260 1.00 85.19 88 ALA A C 1
ATOM 694 O O . ALA A 1 88 ? -1.091 8.020 10.822 1.00 85.19 88 ALA A O 1
ATOM 695 N N . TYR A 1 89 ? -0.954 5.776 10.939 1.00 88.25 89 TYR A N 1
ATOM 696 C CA . TYR A 1 89 ? -0.903 5.723 12.401 1.00 88.25 89 TYR A CA 1
ATOM 697 C C . TYR A 1 89 ? 0.265 6.536 12.970 1.00 88.25 89 TYR A C 1
ATOM 699 O O . TYR A 1 89 ? 0.052 7.381 13.839 1.00 88.25 89 TYR A O 1
ATOM 707 N N . PHE A 1 90 ? 1.480 6.350 12.443 1.00 84.75 90 PHE A N 1
ATOM 708 C CA . PHE A 1 90 ? 2.641 7.131 12.874 1.00 84.75 90 PHE A CA 1
ATOM 709 C C . PHE A 1 90 ? 2.437 8.634 12.690 1.00 84.75 90 PHE A C 1
ATOM 711 O O . PHE A 1 90 ? 2.787 9.416 13.573 1.00 84.75 90 PHE A O 1
ATOM 718 N N . ASN A 1 91 ? 1.826 9.047 11.582 1.00 84.81 91 ASN A N 1
ATOM 719 C CA . ASN A 1 91 ? 1.505 10.448 11.347 1.00 84.81 91 ASN A CA 1
ATOM 720 C C . ASN A 1 91 ? 0.499 10.975 12.375 1.00 84.81 91 ASN A C 1
ATOM 722 O O . ASN A 1 91 ? 0.687 12.077 12.891 1.00 84.81 91 ASN A O 1
ATOM 726 N N . TYR A 1 92 ? -0.538 10.210 12.723 1.00 90.25 92 TYR A N 1
ATOM 727 C CA . TYR A 1 92 ? -1.505 10.600 13.755 1.00 90.25 92 TYR A CA 1
ATOM 728 C C . TYR A 1 92 ? -0.848 10.700 15.131 1.00 90.25 92 TYR A C 1
ATOM 730 O O . TYR A 1 92 ? -0.973 11.727 15.794 1.00 90.25 92 TYR A O 1
ATOM 738 N N . MET A 1 93 ? -0.078 9.688 15.525 1.00 89.00 93 MET A N 1
ATOM 739 C CA . MET A 1 93 ? 0.648 9.656 16.793 1.00 89.00 93 MET A CA 1
ATOM 740 C C . MET A 1 93 ? 1.619 10.840 16.917 1.00 89.00 93 MET A C 1
ATOM 742 O O . MET A 1 93 ? 1.564 11.576 17.896 1.00 89.00 93 MET A O 1
ATOM 746 N N . ASN A 1 94 ? 2.450 11.092 15.901 1.00 86.25 94 ASN A N 1
ATOM 747 C CA . ASN A 1 94 ? 3.438 12.178 15.924 1.00 86.25 94 ASN A CA 1
ATOM 748 C C . ASN A 1 94 ? 2.798 13.573 15.921 1.00 86.25 94 ASN A C 1
ATOM 750 O O . ASN A 1 94 ? 3.340 14.505 16.509 1.00 86.25 94 ASN A O 1
ATOM 754 N N . SER A 1 95 ? 1.663 13.735 15.238 1.00 86.50 95 SER A N 1
ATOM 755 C CA . SER A 1 95 ? 0.978 15.031 15.128 1.00 86.50 95 SER A CA 1
ATOM 756 C C . SER A 1 95 ? 0.102 15.367 16.334 1.00 86.50 95 SER A C 1
ATOM 758 O O . SER A 1 95 ? -0.100 16.544 16.627 1.00 86.50 95 SER A O 1
ATOM 760 N N . THR A 1 96 ? -0.417 14.356 17.033 1.00 89.69 96 THR A N 1
ATOM 761 C CA . THR A 1 96 ? -1.324 14.531 18.181 1.00 89.69 96 THR A CA 1
ATOM 762 C C . THR A 1 96 ? -0.646 14.281 19.526 1.00 89.69 96 THR A C 1
ATOM 764 O O . THR A 1 96 ? -1.196 14.660 20.558 1.00 89.69 96 THR A O 1
ATOM 767 N N . SER A 1 97 ? 0.532 13.651 19.529 1.00 88.50 97 SER A N 1
ATOM 768 C CA . SER A 1 97 ? 1.229 13.159 20.725 1.00 88.50 97 SER A CA 1
ATOM 769 C C . SER A 1 97 ? 0.407 12.162 21.557 1.00 88.50 97 SER A C 1
ATOM 771 O O . SER A 1 97 ? 0.669 11.986 22.747 1.00 88.50 97 SER A O 1
ATOM 773 N N . LEU A 1 98 ? -0.607 11.526 20.958 1.00 89.56 98 LEU A N 1
ATOM 774 C CA . LEU A 1 98 ? -1.442 10.520 21.612 1.00 89.56 98 LEU A CA 1
ATOM 775 C C . LEU A 1 98 ? -1.034 9.117 21.158 1.00 89.56 98 LEU A C 1
ATOM 777 O O . LEU A 1 98 ? -1.017 8.832 19.960 1.00 89.56 98 LEU A O 1
ATOM 781 N N . HIS A 1 99 ? -0.771 8.245 22.130 1.00 88.56 99 HIS A N 1
ATOM 782 C CA . HIS A 1 99 ? -0.435 6.831 21.942 1.00 88.56 99 HIS A CA 1
ATOM 783 C C . HIS A 1 99 ? -1.609 5.929 22.351 1.00 88.56 99 HIS A C 1
ATOM 785 O O . HIS A 1 99 ? -2.476 6.339 23.134 1.00 88.56 99 HIS A O 1
ATOM 791 N N . LEU A 1 100 ? -1.632 4.690 21.861 1.00 89.06 100 LEU A N 1
ATOM 792 C CA . LEU A 1 100 ? -2.607 3.685 22.269 1.00 89.06 100 LEU A CA 1
ATOM 793 C C . LEU A 1 100 ? -2.235 3.144 23.650 1.00 89.06 100 LEU A C 1
ATOM 795 O O . LEU A 1 100 ? -1.205 2.504 23.848 1.00 89.06 100 LEU A O 1
ATOM 799 N N . ASN A 1 101 ? -3.102 3.396 24.627 1.00 86.62 101 ASN A N 1
ATOM 800 C CA . ASN A 1 101 ? -2.850 3.028 26.013 1.00 86.62 101 ASN A CA 1
ATOM 801 C C . ASN A 1 101 ? -3.079 1.516 26.257 1.00 86.62 101 ASN A C 1
ATOM 803 O O . ASN A 1 101 ? -4.214 1.047 26.100 1.00 86.62 101 ASN A O 1
ATOM 807 N N . PRO A 1 102 ? -2.071 0.769 26.747 1.00 85.19 102 PRO A N 1
ATOM 808 C CA . PRO A 1 102 ? -2.191 -0.667 27.025 1.00 85.19 102 PRO A CA 1
ATOM 809 C C . PRO A 1 102 ? -3.214 -1.052 28.105 1.00 85.19 102 PRO A C 1
ATOM 811 O O . PRO A 1 102 ? -3.559 -2.222 28.233 1.00 85.19 102 PRO A O 1
ATOM 814 N N . MET A 1 103 ? -3.718 -0.104 28.906 1.00 84.62 103 MET A N 1
ATOM 815 C CA . MET A 1 103 ? -4.758 -0.391 29.905 1.00 84.62 103 MET A CA 1
ATOM 816 C C . MET A 1 103 ? -6.116 -0.729 29.282 1.00 84.62 103 MET A C 1
ATOM 818 O O . MET A 1 103 ? -6.918 -1.425 29.906 1.00 84.62 103 MET A O 1
ATOM 822 N N . TYR A 1 104 ? -6.401 -0.202 28.090 1.00 85.75 104 TYR A N 1
ATOM 823 C CA . TYR A 1 104 ? -7.712 -0.337 27.448 1.00 85.75 104 TYR A CA 1
ATOM 824 C C . TYR A 1 104 ? -7.664 -0.650 25.954 1.00 85.75 104 TYR A C 1
ATOM 826 O O . TYR A 1 104 ? -8.706 -0.935 25.365 1.00 85.75 104 TYR A O 1
ATOM 834 N N . PHE A 1 105 ? -6.475 -0.675 25.359 1.00 87.88 105 PHE A N 1
ATOM 835 C CA . PHE A 1 105 ? -6.227 -1.336 24.088 1.00 87.88 105 PHE A CA 1
ATOM 836 C C . PHE A 1 105 ? -5.548 -2.683 24.308 1.00 87.88 105 PHE A C 1
ATOM 838 O O . PHE A 1 105 ? -4.847 -2.904 25.292 1.00 87.88 105 PHE A O 1
ATOM 845 N N . TYR A 1 106 ? -5.796 -3.603 23.384 1.00 78.69 106 TYR A N 1
ATOM 846 C CA . TYR A 1 106 ? -5.196 -4.924 23.420 1.00 78.69 106 TYR A CA 1
ATOM 847 C C . TYR A 1 106 ? -3.706 -4.837 23.073 1.00 78.69 106 TYR A C 1
ATOM 849 O O . TYR A 1 106 ? -3.362 -4.525 21.937 1.00 78.69 106 TYR A O 1
ATOM 857 N N . SER A 1 107 ? -2.835 -5.155 24.031 1.00 67.88 107 SER A N 1
ATOM 858 C CA . SER A 1 107 ? -1.423 -5.442 23.781 1.00 67.88 107 SER A CA 1
ATOM 859 C C . SER A 1 107 ? -1.206 -6.954 23.833 1.00 67.88 107 SER A C 1
ATOM 861 O O . SER A 1 107 ? -1.543 -7.617 24.817 1.00 67.88 107 SER A O 1
ATOM 863 N N . ASN A 1 108 ? -0.683 -7.534 22.752 1.00 61.59 108 ASN A N 1
ATOM 864 C CA . ASN A 1 108 ? -0.326 -8.947 22.747 1.00 61.59 108 ASN A CA 1
ATOM 865 C C . ASN A 1 108 ? 1.168 -9.106 23.022 1.00 61.59 108 ASN A C 1
ATOM 867 O O . ASN A 1 108 ? 1.985 -8.948 22.120 1.00 61.59 108 ASN A O 1
ATOM 871 N N . ASN A 1 109 ? 1.513 -9.444 24.264 1.00 55.78 109 ASN A N 1
ATOM 872 C CA . ASN A 1 109 ? 2.904 -9.636 24.679 1.00 55.78 109 ASN A CA 1
ATOM 873 C C . ASN A 1 109 ? 3.572 -10.868 24.034 1.00 55.78 109 ASN A C 1
ATOM 875 O O . ASN A 1 109 ? 4.799 -10.938 24.028 1.00 55.78 109 ASN A O 1
ATOM 879 N N . ASP A 1 110 ? 2.800 -11.818 23.488 1.00 54.06 110 ASP A N 1
ATOM 880 C CA . ASP A 1 110 ? 3.340 -13.016 22.823 1.00 54.06 110 ASP A CA 1
ATOM 881 C C . ASP A 1 110 ? 3.800 -12.737 21.381 1.00 54.06 110 ASP A C 1
ATOM 883 O O . ASP A 1 110 ? 4.517 -13.542 20.785 1.00 54.06 110 ASP A O 1
ATOM 887 N N . TYR A 1 111 ? 3.422 -11.587 20.812 1.00 50.91 111 TYR A N 1
ATOM 888 C CA . TYR A 1 111 ? 3.816 -11.184 19.467 1.00 50.91 111 TYR A CA 1
ATOM 889 C C . TYR A 1 111 ? 4.805 -10.024 19.553 1.00 50.91 111 TYR A C 1
ATOM 891 O O . TYR A 1 111 ? 4.456 -8.884 19.841 1.00 50.91 111 TYR A O 1
ATOM 899 N N . SER A 1 112 ? 6.073 -10.334 19.291 1.00 44.16 112 SER A N 1
ATOM 900 C CA . SER A 1 112 ? 7.240 -9.458 19.436 1.00 44.16 112 SER A CA 1
ATOM 901 C C . SER A 1 112 ? 7.335 -8.335 18.387 1.00 44.16 112 SER A C 1
ATOM 903 O O . SER A 1 112 ? 8.409 -8.102 17.836 1.00 44.16 112 SER A O 1
ATOM 905 N N . GLN A 1 113 ? 6.227 -7.671 18.053 1.00 51.72 113 GLN A N 1
ATOM 906 C CA . GLN A 1 113 ? 6.203 -6.542 17.115 1.00 51.72 113 GLN A CA 1
ATOM 907 C C . GLN A 1 113 ? 5.323 -5.380 17.594 1.00 51.72 113 GLN A C 1
ATOM 909 O O . GLN A 1 113 ? 4.731 -4.667 16.776 1.00 51.72 113 GLN A O 1
ATOM 914 N N . ASN A 1 114 ? 5.302 -5.132 18.910 1.00 51.16 114 ASN A N 1
ATOM 915 C CA . ASN A 1 114 ? 5.172 -3.747 19.367 1.00 51.16 114 ASN A CA 1
ATOM 916 C C . ASN A 1 114 ? 6.250 -2.934 18.639 1.00 51.16 114 ASN A C 1
ATOM 918 O O . ASN A 1 114 ? 7.349 -3.442 18.391 1.00 51.16 114 ASN A O 1
ATOM 922 N N . ILE A 1 115 ? 5.930 -1.708 18.238 1.00 53.81 115 ILE A N 1
ATOM 923 C CA . ILE A 1 115 ? 6.894 -0.846 17.550 1.00 53.81 115 ILE A CA 1
ATOM 924 C C . ILE A 1 115 ? 8.152 -0.761 18.430 1.00 53.81 115 ILE A C 1
ATOM 926 O O . ILE A 1 115 ? 8.066 -0.323 19.576 1.00 53.81 115 ILE A O 1
ATOM 930 N N . GLU A 1 116 ? 9.301 -1.234 17.930 1.00 49.06 116 GLU A N 1
ATOM 931 C CA . GLU A 1 116 ? 10.544 -1.280 18.710 1.00 49.06 116 GLU A CA 1
ATOM 932 C C . GLU A 1 116 ? 10.834 0.096 19.332 1.00 49.06 116 GLU A C 1
ATOM 934 O O . GLU A 1 116 ? 10.932 1.102 18.630 1.00 49.06 116 GLU A O 1
ATOM 939 N N . GLY A 1 117 ? 10.944 0.141 20.663 1.00 52.91 117 GLY A N 1
ATOM 940 C CA . GLY A 1 117 ? 11.219 1.369 21.416 1.00 52.91 117 GLY A CA 1
ATOM 941 C C . GLY A 1 117 ? 9.998 2.206 21.823 1.00 52.91 117 GLY A C 1
ATOM 942 O O . GLY A 1 117 ? 10.191 3.240 22.460 1.00 52.91 117 GLY A O 1
ATOM 943 N N . LEU A 1 118 ? 8.767 1.777 21.519 1.00 57.66 118 LEU A N 1
ATOM 944 C CA . LEU A 1 118 ? 7.523 2.428 21.950 1.00 57.66 118 LEU A CA 1
ATOM 945 C C . LEU A 1 118 ? 6.677 1.480 22.815 1.00 57.66 118 LEU A C 1
ATOM 947 O O . LEU A 1 118 ? 6.320 0.383 22.392 1.00 57.66 118 LEU A O 1
ATOM 951 N N . ASP A 1 119 ? 6.340 1.922 24.030 1.00 64.19 119 ASP A N 1
ATOM 952 C CA . ASP A 1 119 ? 5.362 1.262 24.908 1.00 64.19 119 ASP A CA 1
ATOM 953 C C . ASP A 1 119 ? 3.945 1.642 24.448 1.00 64.19 119 ASP A C 1
ATOM 955 O O . ASP A 1 119 ? 3.289 2.519 25.010 1.00 64.19 119 ASP A O 1
ATOM 959 N N . ASP A 1 120 ? 3.537 1.064 23.321 1.00 75.62 120 ASP A N 1
ATOM 960 C CA . ASP A 1 120 ? 2.307 1.394 22.607 1.00 75.62 120 ASP A CA 1
ATOM 961 C C . ASP A 1 120 ? 1.498 0.128 22.299 1.00 75.62 120 ASP A C 1
ATOM 963 O O . ASP A 1 120 ? 2.052 -0.893 21.894 1.00 75.62 120 ASP A O 1
ATOM 967 N N . ALA A 1 121 ? 0.176 0.191 22.471 1.00 81.06 121 ALA A N 1
ATOM 968 C CA . ALA A 1 121 ? -0.734 -0.942 22.279 1.00 81.06 121 ALA A CA 1
ATOM 969 C C . ALA A 1 121 ? -1.222 -1.096 20.825 1.00 81.06 121 ALA A C 1
ATOM 971 O O . ALA A 1 121 ? -2.383 -1.434 20.576 1.00 81.06 121 ALA A O 1
ATOM 972 N N . SER A 1 122 ? -0.351 -0.819 19.853 1.00 80.00 122 SER A N 1
ATOM 973 C CA . SER A 1 122 ? -0.633 -1.056 18.437 1.00 80.00 122 SER A CA 1
ATOM 974 C C . SER A 1 122 ? -0.404 -2.522 18.070 1.00 80.00 122 SER A C 1
ATOM 976 O O . SER A 1 122 ? 0.564 -3.153 18.486 1.00 80.00 122 SER A O 1
ATOM 978 N N . TYR A 1 123 ? -1.306 -3.073 17.257 1.00 79.50 123 TYR A N 1
ATOM 979 C CA . TYR A 1 123 ? -1.214 -4.446 16.768 1.00 79.50 123 TYR A CA 1
ATOM 980 C C . TYR A 1 123 ? -0.938 -4.460 15.264 1.00 79.50 123 TYR A C 1
ATOM 982 O O . TYR A 1 123 ? -1.759 -4.006 14.466 1.00 79.50 123 TYR A O 1
ATOM 990 N N . ASN A 1 124 ? 0.218 -5.002 14.879 1.00 78.44 124 ASN A N 1
ATOM 991 C CA . ASN A 1 124 ? 0.596 -5.180 13.480 1.00 78.44 124 ASN A CA 1
ATOM 992 C C . ASN A 1 124 ? 0.162 -6.566 12.988 1.00 78.44 124 ASN A C 1
ATOM 994 O O . ASN A 1 124 ? 0.526 -7.584 13.577 1.00 78.44 124 ASN A O 1
ATOM 998 N N . LEU A 1 125 ? -0.589 -6.607 11.884 1.00 78.94 125 LEU A N 1
ATOM 999 C CA . LEU A 1 125 ? -0.935 -7.865 11.225 1.00 78.94 125 LEU A CA 1
ATOM 1000 C C . LEU A 1 125 ? 0.311 -8.494 10.598 1.00 78.94 125 LEU A C 1
ATOM 1002 O O . LEU A 1 125 ? 1.083 -7.828 9.905 1.00 78.94 125 LEU A O 1
ATOM 1006 N N . ILE A 1 126 ? 0.481 -9.793 10.827 1.00 78.56 126 ILE A N 1
ATOM 1007 C CA . ILE A 1 126 ? 1.600 -10.566 10.293 1.00 78.56 126 ILE A CA 1
ATOM 1008 C C . ILE A 1 126 ? 1.294 -10.919 8.831 1.00 78.56 126 ILE A C 1
ATOM 1010 O O . ILE A 1 126 ? 0.139 -11.209 8.504 1.00 78.56 126 ILE A O 1
ATOM 1014 N N . PRO A 1 127 ? 2.296 -10.897 7.934 1.00 83.56 127 PRO A N 1
ATOM 1015 C CA . PRO A 1 127 ? 2.133 -11.432 6.589 1.00 83.56 127 PRO A CA 1
ATOM 1016 C C . PRO A 1 127 ? 1.663 -12.889 6.613 1.00 83.56 127 PRO A C 1
ATOM 1018 O O . PRO A 1 127 ? 2.037 -13.640 7.510 1.00 83.56 127 PRO A O 1
ATOM 1021 N N . LEU A 1 128 ? 0.903 -13.289 5.589 1.00 89.81 128 LEU A N 1
ATOM 1022 C CA . LEU A 1 128 ? 0.415 -14.662 5.468 1.00 89.81 128 LEU A CA 1
ATOM 1023 C C . LEU A 1 128 ? 1.574 -15.663 5.523 1.00 89.81 128 LEU A C 1
ATOM 1025 O O . LEU A 1 128 ? 2.549 -15.528 4.771 1.00 89.81 128 LEU A O 1
ATOM 1029 N N . ASP A 1 129 ? 1.435 -16.694 6.350 1.00 91.38 129 ASP A N 1
ATOM 1030 C CA . ASP A 1 129 ? 2.361 -17.819 6.350 1.00 91.38 129 ASP A CA 1
ATOM 1031 C C . ASP A 1 129 ? 2.135 -18.743 5.133 1.00 91.38 129 ASP A C 1
ATOM 1033 O O . ASP A 1 129 ? 1.204 -18.576 4.339 1.00 91.38 129 ASP A O 1
ATOM 1037 N N . VAL A 1 130 ? 3.018 -19.728 4.945 1.00 93.94 130 VAL A N 1
ATOM 1038 C CA . VAL A 1 130 ? 2.933 -20.672 3.814 1.00 93.94 130 VAL A CA 1
ATOM 1039 C C . VAL A 1 130 ? 1.593 -21.417 3.795 1.00 93.94 130 VAL A C 1
ATOM 1041 O O . VAL A 1 130 ? 0.976 -21.543 2.738 1.00 93.94 130 VAL A O 1
ATOM 1044 N N . ARG A 1 131 ? 1.113 -21.872 4.954 1.00 94.44 131 ARG A N 1
ATOM 1045 C CA . ARG A 1 131 ? -0.124 -22.649 5.078 1.00 94.44 131 ARG A CA 1
ATOM 1046 C C . ARG A 1 131 ? -1.349 -21.778 4.803 1.00 94.44 131 ARG A C 1
ATOM 1048 O O . ARG A 1 131 ? -2.294 -22.228 4.158 1.00 94.44 131 ARG A O 1
ATOM 1055 N N . GLU A 1 132 ? -1.351 -20.538 5.272 1.00 94.44 132 GLU A N 1
ATOM 1056 C CA . GLU A 1 132 ? -2.405 -19.562 5.008 1.00 94.44 132 GLU A CA 1
ATOM 1057 C C . GLU A 1 132 ? -2.478 -19.211 3.520 1.00 94.44 132 GLU A C 1
ATOM 1059 O O . GLU A 1 132 ? -3.570 -19.222 2.945 1.00 94.44 132 GLU A O 1
ATOM 1064 N N . LYS A 1 133 ? -1.327 -18.994 2.865 1.00 95.00 133 LYS A N 1
ATOM 1065 C CA . LYS A 1 133 ? -1.265 -18.810 1.405 1.00 95.00 133 LYS A CA 1
ATOM 1066 C C . LYS A 1 133 ? -1.817 -20.027 0.671 1.00 95.00 133 LYS A C 1
ATOM 1068 O O . LYS A 1 133 ? -2.640 -19.865 -0.226 1.00 95.00 133 LYS A O 1
ATOM 1073 N N . GLU A 1 134 ? -1.416 -21.240 1.051 1.00 93.50 134 GLU A N 1
ATOM 1074 C CA . GLU A 1 134 ? -1.924 -22.474 0.442 1.00 93.50 134 GLU A CA 1
ATOM 1075 C C . GLU A 1 134 ? -3.440 -22.618 0.589 1.00 93.50 134 GLU A C 1
ATOM 1077 O O . GLU A 1 134 ? -4.123 -22.943 -0.385 1.00 93.50 134 GLU A O 1
ATOM 1082 N N . ASN A 1 135 ? -3.978 -22.340 1.778 1.00 93.81 135 ASN A N 1
ATOM 1083 C CA . ASN A 1 135 ? -5.416 -22.375 2.033 1.00 93.81 135 ASN A CA 1
ATOM 1084 C C . ASN A 1 135 ? -6.169 -21.355 1.172 1.00 93.81 135 ASN A C 1
ATOM 1086 O O . ASN A 1 135 ? -7.213 -21.681 0.600 1.00 93.81 135 ASN A O 1
ATOM 1090 N N . LEU A 1 136 ? -5.640 -20.136 1.042 1.00 93.31 136 LEU A N 1
ATOM 1091 C CA . LEU A 1 136 ? -6.254 -19.097 0.221 1.00 93.31 136 LEU A CA 1
ATOM 1092 C C . LEU A 1 136 ? -6.196 -19.448 -1.275 1.00 93.31 136 LEU A C 1
ATOM 1094 O O . LEU A 1 136 ? -7.212 -19.364 -1.963 1.00 93.31 136 LEU A O 1
ATOM 1098 N N . LEU A 1 137 ? -5.053 -19.940 -1.762 1.00 92.06 137 LEU A N 1
ATOM 1099 C CA . LEU A 1 137 ? -4.886 -20.444 -3.131 1.00 92.06 137 LEU A CA 1
ATOM 1100 C C . LEU A 1 137 ? -5.869 -21.580 -3.448 1.00 92.06 137 LEU A C 1
ATOM 1102 O O . LEU A 1 137 ? -6.459 -21.603 -4.527 1.00 92.06 137 LEU A O 1
ATOM 1106 N N . ASN A 1 138 ? -6.080 -22.505 -2.506 1.00 90.69 138 ASN A N 1
ATOM 1107 C CA . ASN A 1 138 ? -7.055 -23.590 -2.646 1.00 90.69 138 ASN A CA 1
ATOM 1108 C C . ASN A 1 138 ? -8.494 -23.062 -2.691 1.00 90.69 138 ASN A C 1
ATOM 1110 O O . ASN A 1 138 ? -9.297 -23.543 -3.488 1.00 90.69 138 ASN A O 1
ATOM 1114 N N . SER A 1 139 ? -8.808 -22.056 -1.871 1.00 91.06 139 SER A N 1
ATOM 1115 C CA . SER A 1 139 ? -10.141 -21.442 -1.807 1.00 91.06 139 SER A CA 1
ATOM 1116 C C . SER A 1 139 ? -10.497 -20.732 -3.115 1.00 91.06 139 SER A C 1
ATOM 1118 O O . SER A 1 139 ? -11.628 -20.825 -3.584 1.00 91.06 139 SER A O 1
ATOM 1120 N N . TYR A 1 140 ? -9.505 -20.104 -3.747 1.00 89.44 140 TYR A N 1
ATOM 1121 C CA . TYR A 1 140 ? -9.613 -19.520 -5.084 1.00 89.44 140 TYR A CA 1
ATOM 1122 C C . TYR A 1 140 ? -9.421 -20.521 -6.231 1.00 89.44 140 TYR A C 1
ATOM 1124 O O . TYR A 1 140 ? -9.463 -20.123 -7.391 1.00 89.44 140 TYR A O 1
ATOM 1132 N N . LYS A 1 141 ? -9.211 -21.810 -5.931 1.00 87.69 141 LYS A N 1
ATOM 1133 C CA . LYS A 1 141 ? -8.978 -22.876 -6.919 1.00 87.69 141 LYS A CA 1
ATOM 1134 C C . LYS A 1 141 ? -7.813 -22.590 -7.881 1.00 87.69 141 LYS A C 1
ATOM 1136 O O . LYS A 1 141 ? -7.833 -23.014 -9.034 1.00 87.69 141 LYS A O 1
ATOM 1141 N N . ILE A 1 142 ? -6.761 -21.928 -7.401 1.00 86.81 142 ILE A N 1
ATOM 1142 C CA . ILE A 1 142 ? -5.518 -21.743 -8.159 1.00 86.81 142 ILE A CA 1
ATOM 1143 C C . ILE A 1 142 ? -4.712 -23.043 -8.057 1.00 86.81 142 ILE A C 1
ATOM 1145 O O . ILE A 1 142 ? -4.043 -23.301 -7.052 1.00 86.81 142 ILE A O 1
ATOM 1149 N N . LEU A 1 143 ? -4.807 -23.892 -9.083 1.00 83.19 143 LEU A N 1
ATOM 1150 C CA . LEU A 1 143 ? -4.230 -25.245 -9.073 1.00 83.19 143 LEU A CA 1
ATOM 1151 C C . LEU A 1 143 ? -2.838 -25.336 -9.713 1.00 83.19 143 LEU A C 1
ATOM 1153 O O . LEU A 1 143 ? -2.086 -26.249 -9.380 1.00 83.19 143 LEU A O 1
ATOM 1157 N N . ASN A 1 144 ? -2.471 -24.389 -10.583 1.00 84.94 144 ASN A N 1
ATOM 1158 C CA . ASN A 1 144 ? -1.212 -24.436 -11.326 1.00 84.94 144 ASN A CA 1
ATOM 1159 C C . ASN A 1 144 ? 0.019 -24.418 -10.384 1.00 84.94 144 ASN A C 1
ATOM 1161 O O . ASN A 1 144 ? 0.227 -23.419 -9.689 1.00 84.94 144 ASN A O 1
ATOM 1165 N N . PRO A 1 145 ? 0.880 -25.457 -10.384 1.00 85.31 145 PRO A N 1
ATOM 1166 C CA . PRO A 1 145 ? 1.994 -25.562 -9.439 1.00 85.31 145 PRO A CA 1
ATOM 1167 C C . PRO A 1 145 ? 3.004 -24.414 -9.519 1.00 85.31 145 PRO A C 1
ATOM 1169 O O . PRO A 1 145 ? 3.451 -23.936 -8.483 1.00 85.31 145 PRO A O 1
ATOM 1172 N N . LYS A 1 146 ? 3.324 -23.927 -10.726 1.00 85.44 146 LYS A N 1
ATOM 1173 C CA . LYS A 1 146 ? 4.322 -22.862 -10.920 1.00 85.44 146 LYS A CA 1
ATOM 1174 C C . LYS A 1 146 ? 3.829 -21.512 -10.406 1.00 85.44 146 LYS A C 1
ATOM 1176 O O . LYS A 1 146 ? 4.586 -20.762 -9.800 1.00 85.44 146 LYS A O 1
ATOM 1181 N N . VAL A 1 147 ? 2.548 -21.208 -10.621 1.00 85.50 147 VAL A N 1
ATOM 1182 C CA . VAL A 1 147 ? 1.923 -19.996 -10.067 1.00 85.50 147 VAL A CA 1
ATOM 1183 C C . VAL A 1 147 ? 1.904 -20.067 -8.544 1.00 85.50 147 VAL A C 1
ATOM 1185 O O . VAL A 1 147 ? 2.261 -19.102 -7.873 1.00 85.50 147 VAL A O 1
ATOM 1188 N N . ARG A 1 148 ? 1.498 -21.216 -7.992 1.00 89.69 148 ARG A N 1
ATOM 1189 C CA . ARG A 1 148 ? 1.462 -21.422 -6.541 1.00 89.69 148 ARG A CA 1
ATOM 1190 C C . ARG A 1 148 ? 2.845 -21.247 -5.930 1.00 89.69 148 ARG A C 1
ATOM 1192 O O . ARG A 1 148 ? 2.964 -20.532 -4.945 1.00 89.69 148 ARG A O 1
ATOM 1199 N N . GLU A 1 149 ? 3.873 -21.836 -6.533 1.00 90.06 149 GLU A N 1
ATOM 1200 C CA . GLU A 1 149 ? 5.265 -21.680 -6.107 1.00 90.06 149 GLU A CA 1
ATOM 1201 C C . GLU A 1 149 ? 5.696 -20.206 -6.113 1.00 90.06 149 GLU A C 1
ATOM 1203 O O . GLU A 1 149 ? 6.216 -19.715 -5.111 1.00 90.06 149 GLU A O 1
ATOM 1208 N N . ALA A 1 150 ? 5.396 -19.468 -7.189 1.00 86.69 150 ALA A N 1
ATOM 1209 C CA . ALA A 1 150 ? 5.698 -18.041 -7.281 1.00 86.69 150 ALA A CA 1
ATOM 1210 C C . ALA A 1 150 ? 5.011 -17.213 -6.179 1.00 86.69 150 ALA A C 1
ATOM 1212 O O . ALA A 1 150 ? 5.597 -16.263 -5.668 1.00 86.69 150 ALA A O 1
ATOM 1213 N N . ILE A 1 151 ? 3.794 -17.575 -5.774 1.00 90.00 151 ILE A N 1
ATOM 1214 C CA . ILE A 1 151 ? 3.055 -16.883 -4.707 1.00 90.00 151 ILE A CA 1
ATOM 1215 C C . ILE A 1 151 ? 3.558 -17.289 -3.316 1.00 90.00 151 ILE A C 1
ATOM 1217 O O . ILE A 1 151 ? 3.736 -16.439 -2.444 1.00 90.00 151 ILE A O 1
ATOM 1221 N N . ILE A 1 152 ? 3.783 -18.582 -3.085 1.00 92.38 152 ILE A N 1
ATOM 1222 C CA . ILE A 1 152 ? 4.166 -19.122 -1.776 1.00 92.38 152 ILE A CA 1
ATOM 1223 C C . ILE A 1 152 ? 5.554 -18.618 -1.369 1.00 92.38 152 ILE A C 1
ATOM 1225 O O . ILE A 1 152 ? 5.727 -18.188 -0.223 1.00 92.38 152 ILE A O 1
ATOM 1229 N N . ASN A 1 153 ? 6.495 -18.599 -2.317 1.00 89.06 153 ASN A N 1
ATOM 1230 C CA . ASN A 1 153 ? 7.891 -18.227 -2.082 1.00 89.06 153 ASN A CA 1
ATOM 1231 C C . ASN A 1 153 ? 8.111 -16.719 -1.888 1.00 89.06 153 ASN A C 1
ATOM 1233 O O . ASN A 1 153 ? 9.195 -16.321 -1.470 1.00 89.06 153 ASN A O 1
ATOM 1237 N N . ASN A 1 154 ? 7.107 -15.880 -2.161 1.00 85.88 154 ASN A N 1
ATOM 1238 C CA . ASN A 1 154 ? 7.213 -14.427 -2.041 1.00 85.88 154 ASN A CA 1
ATOM 1239 C C . ASN A 1 154 ? 6.311 -13.880 -0.933 1.00 85.88 154 ASN A C 1
ATOM 1241 O O . ASN A 1 154 ? 5.221 -14.394 -0.671 1.00 85.88 154 ASN A O 1
ATOM 1245 N N . THR A 1 155 ? 6.741 -12.808 -0.273 1.00 85.38 155 THR A N 1
ATOM 1246 C CA . THR A 1 155 ? 5.907 -12.086 0.697 1.00 85.38 155 THR A CA 1
ATOM 1247 C C . THR A 1 155 ? 4.878 -11.258 -0.060 1.00 85.38 155 THR A C 1
ATOM 1249 O O . THR A 1 155 ? 5.181 -10.170 -0.540 1.00 85.38 155 THR A O 1
ATOM 1252 N N . VAL A 1 156 ? 3.659 -11.783 -0.183 1.00 85.62 156 VAL A N 1
ATOM 1253 C CA . VAL A 1 156 ? 2.568 -11.121 -0.905 1.00 85.62 156 VAL A CA 1
ATOM 1254 C C . VAL A 1 156 ? 1.369 -10.881 0.015 1.00 85.62 156 VAL A C 1
ATOM 1256 O O . VAL A 1 156 ? 1.071 -11.725 0.867 1.00 85.62 156 VAL A O 1
ATOM 1259 N N . PRO A 1 157 ? 0.655 -9.752 -0.135 1.00 87.56 157 PRO A N 1
ATOM 1260 C CA . PRO A 1 157 ? -0.570 -9.513 0.615 1.00 87.56 157 PRO A CA 1
ATOM 1261 C C . PRO A 1 157 ? -1.706 -10.423 0.110 1.00 87.56 157 PRO A C 1
ATOM 1263 O O . PRO A 1 157 ? -1.710 -10.793 -1.067 1.00 87.56 157 PRO A O 1
ATOM 1266 N N . PRO A 1 158 ? -2.738 -10.705 0.931 1.00 90.56 158 PRO A N 1
ATOM 1267 C CA . PRO A 1 158 ? -3.923 -11.456 0.496 1.00 90.56 158 PRO A CA 1
ATOM 1268 C C . PRO A 1 158 ? -4.547 -10.903 -0.794 1.00 90.56 158 PRO A C 1
ATOM 1270 O O . PRO A 1 158 ? -4.992 -11.659 -1.653 1.00 90.56 158 PRO A O 1
ATOM 1273 N N . TYR A 1 159 ? -4.510 -9.578 -0.966 1.00 89.69 159 TYR A N 1
ATOM 1274 C CA . TYR A 1 159 ? -5.016 -8.896 -2.155 1.00 89.69 159 TYR A CA 1
ATOM 1275 C C . TYR A 1 159 ? -4.312 -9.316 -3.457 1.00 89.69 159 TYR A C 1
ATOM 1277 O O . TYR A 1 159 ? -4.955 -9.411 -4.499 1.00 89.69 159 TYR A O 1
ATOM 1285 N N . PHE A 1 160 ? -3.012 -9.624 -3.405 1.00 90.56 160 PHE A N 1
ATOM 1286 C CA . PHE A 1 160 ? -2.270 -10.137 -4.561 1.00 90.56 160 PHE A CA 1
ATOM 1287 C C . PHE A 1 160 ? -2.817 -11.498 -5.010 1.00 90.56 160 PHE A C 1
ATOM 1289 O O . PHE A 1 160 ? -2.972 -11.744 -6.201 1.00 90.56 160 PHE A O 1
ATOM 1296 N N . ILE A 1 161 ? -3.163 -12.367 -4.056 1.00 91.75 161 ILE A N 1
ATOM 1297 C CA . ILE A 1 161 ? -3.732 -13.694 -4.331 1.00 91.75 161 ILE A CA 1
ATOM 1298 C C . ILE A 1 161 ? -5.135 -13.560 -4.942 1.00 91.75 161 ILE A C 1
ATOM 1300 O O . ILE A 1 161 ? -5.470 -14.308 -5.857 1.00 91.75 161 ILE A O 1
ATOM 1304 N N . SER A 1 162 ? -5.922 -12.572 -4.506 1.00 90.38 162 SER A N 1
ATOM 1305 C CA . SER A 1 162 ? -7.208 -12.244 -5.136 1.00 90.38 162 SER A CA 1
ATOM 1306 C C . SER A 1 162 ? -7.053 -11.733 -6.576 1.00 90.38 162 SER A C 1
ATOM 1308 O O . SER A 1 162 ? -7.848 -12.074 -7.440 1.00 90.38 162 SER A O 1
ATOM 1310 N N . ILE A 1 163 ? -6.022 -10.936 -6.874 1.00 89.94 163 ILE A N 1
ATOM 1311 C CA . ILE A 1 163 ? -5.729 -10.531 -8.262 1.00 89.94 163 ILE A CA 1
ATOM 1312 C C . ILE A 1 163 ? -5.293 -11.736 -9.096 1.00 89.94 163 ILE A C 1
ATOM 1314 O O . ILE A 1 163 ? -5.719 -11.891 -10.241 1.00 89.94 163 ILE A O 1
ATOM 1318 N N . ALA A 1 164 ? -4.461 -12.604 -8.516 1.00 89.44 164 ALA A N 1
ATOM 1319 C CA . ALA A 1 164 ? -4.054 -13.836 -9.167 1.00 89.44 164 ALA A CA 1
ATOM 1320 C C . ALA A 1 164 ? -5.264 -14.698 -9.531 1.00 89.44 164 ALA A C 1
ATOM 1322 O O . ALA A 1 164 ? -5.308 -15.212 -10.643 1.00 89.44 164 ALA A O 1
ATOM 1323 N N . SER A 1 165 ? -6.261 -14.810 -8.649 1.00 87.88 165 SER A N 1
ATOM 1324 C CA . SER A 1 165 ? -7.464 -15.596 -8.927 1.00 87.88 165 SER A CA 1
ATOM 1325 C C . SER A 1 165 ? -8.341 -14.993 -10.019 1.00 87.88 165 SER A C 1
ATOM 1327 O O . SER A 1 165 ? -8.899 -15.751 -10.802 1.00 87.88 165 SER A O 1
ATOM 1329 N N . GLU A 1 166 ? -8.411 -13.668 -10.137 1.00 86.31 166 GLU A N 1
ATOM 1330 C CA . GLU A 1 166 ? -9.158 -13.003 -11.212 1.00 86.31 166 GLU A CA 1
ATOM 1331 C C . GLU A 1 166 ? -8.504 -13.216 -12.587 1.00 86.31 166 GLU A C 1
ATOM 1333 O O . GLU A 1 166 ? -9.180 -13.507 -13.570 1.00 86.31 166 GLU A O 1
ATOM 1338 N N . ILE A 1 167 ? -7.175 -13.100 -12.666 1.00 84.31 167 ILE A N 1
ATOM 1339 C CA . ILE A 1 167 ? -6.443 -13.226 -13.937 1.00 84.31 167 ILE A CA 1
ATOM 1340 C C . ILE A 1 167 ? -6.329 -14.681 -14.379 1.00 84.31 167 ILE A C 1
ATOM 1342 O O . ILE A 1 167 ? -6.404 -14.978 -15.572 1.00 84.31 167 ILE A O 1
ATOM 1346 N N . ILE A 1 168 ? -6.107 -15.583 -13.425 1.00 78.88 168 ILE A N 1
ATOM 1347 C CA . ILE A 1 168 ? -5.894 -17.000 -13.703 1.00 78.88 168 ILE A CA 1
ATOM 1348 C C . ILE A 1 168 ? -7.238 -17.738 -13.764 1.00 78.88 168 ILE A C 1
ATOM 1350 O O . ILE A 1 168 ? -7.423 -18.606 -14.603 1.00 78.88 168 ILE A O 1
ATOM 1354 N N . GLY A 1 169 ? -8.216 -17.415 -12.922 1.00 65.50 169 GLY A N 1
ATOM 1355 C CA . GLY A 1 169 ? -9.452 -18.194 -12.811 1.00 65.50 169 GLY A CA 1
ATOM 1356 C C . GLY A 1 169 ? -9.205 -19.667 -12.437 1.00 65.50 169 GLY A C 1
ATOM 1357 O O . GLY A 1 169 ? -8.175 -20.024 -11.862 1.00 65.50 169 GLY A O 1
ATOM 1358 N N . GLU A 1 170 ? -10.146 -20.554 -12.790 1.00 59.72 170 GLU A N 1
ATOM 1359 C CA . GLU A 1 170 ? -9.999 -22.016 -12.657 1.00 59.72 170 GLU A CA 1
ATOM 1360 C C . GLU A 1 170 ? -9.075 -22.589 -13.757 1.00 59.72 170 GLU A C 1
ATOM 1362 O O . GLU A 1 170 ? -9.497 -23.374 -14.608 1.00 59.72 170 GLU A O 1
ATOM 1367 N N . ILE A 1 171 ? -7.800 -22.191 -13.800 1.00 56.72 171 ILE A N 1
ATOM 1368 C CA . ILE A 1 171 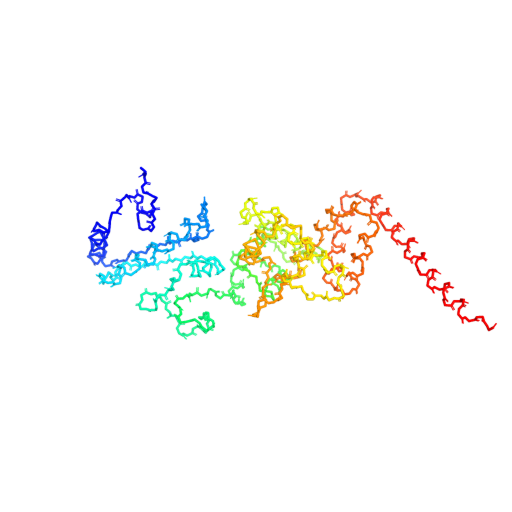? -6.851 -22.756 -14.772 1.00 56.72 171 ILE A CA 1
ATOM 1369 C C . ILE A 1 171 ? -6.428 -24.175 -14.371 1.00 56.72 171 ILE A C 1
ATOM 1371 O O . ILE A 1 171 ? -5.911 -24.437 -13.282 1.00 56.72 171 ILE A O 1
ATOM 1375 N N . THR A 1 172 ? -6.613 -25.098 -15.316 1.00 54.62 172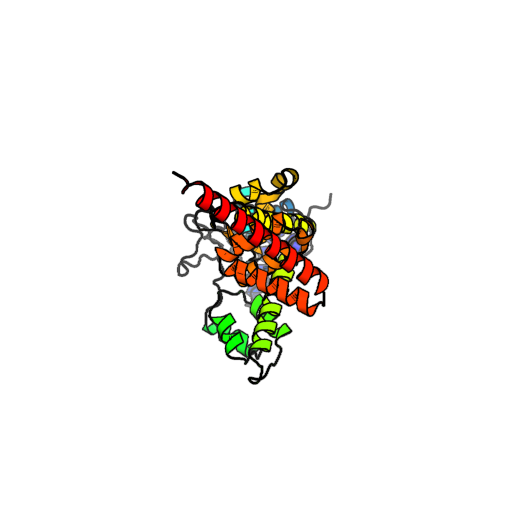 THR A N 1
ATOM 1376 C CA . THR A 1 172 ? -6.138 -26.488 -15.247 1.00 54.62 172 THR A CA 1
ATOM 1377 C C . THR A 1 172 ? -4.611 -26.595 -15.382 1.00 54.62 172 THR A C 1
ATOM 1379 O O . THR A 1 172 ? -3.961 -25.729 -15.962 1.00 54.62 172 THR A O 1
ATOM 1382 N N . ASN A 1 173 ? -4.028 -27.704 -14.913 1.00 59.22 173 ASN A N 1
ATOM 1383 C CA . ASN A 1 173 ? -2.579 -27.993 -14.898 1.00 59.22 173 ASN A CA 1
ATOM 1384 C C . ASN A 1 173 ? -1.870 -28.072 -16.277 1.00 59.22 173 ASN A C 1
ATOM 1386 O O . ASN A 1 173 ? -0.741 -28.551 -16.340 1.00 59.22 173 ASN A O 1
ATOM 1390 N N . VAL A 1 174 ? -2.500 -27.661 -17.382 1.00 58.16 174 VAL A N 1
ATOM 1391 C CA . VAL A 1 174 ? -2.047 -27.954 -18.761 1.00 58.16 174 VAL A CA 1
ATOM 1392 C C . VAL A 1 174 ? -1.504 -26.718 -19.502 1.00 58.16 174 VAL A C 1
ATOM 1394 O O . VAL A 1 174 ? -1.237 -26.775 -20.699 1.00 58.16 174 VAL A O 1
ATOM 1397 N N . GLU A 1 175 ? -1.320 -25.578 -18.833 1.00 68.00 175 GLU A N 1
ATOM 1398 C CA . GLU A 1 175 ? -0.772 -24.386 -19.496 1.00 68.00 175 GLU A CA 1
ATOM 1399 C C . GLU A 1 175 ? 0.717 -24.515 -19.852 1.00 68.00 175 GLU A C 1
ATOM 1401 O O . GLU A 1 175 ? 1.517 -25.076 -19.100 1.00 68.00 175 GLU A O 1
ATOM 1406 N N . SER A 1 176 ? 1.102 -23.946 -21.000 1.00 75.12 176 SER A N 1
ATOM 1407 C CA . SER A 1 176 ? 2.505 -23.840 -21.407 1.00 75.12 176 SER A CA 1
ATOM 1408 C C . SER A 1 176 ? 3.279 -22.874 -20.504 1.00 75.12 176 SER A C 1
ATOM 1410 O O . SER A 1 176 ? 2.717 -21.936 -19.938 1.00 75.12 176 SER A O 1
ATOM 1412 N N . GLU A 1 177 ? 4.599 -23.050 -20.408 1.00 75.12 177 GLU A N 1
ATOM 1413 C CA . GLU A 1 177 ? 5.454 -22.185 -19.578 1.00 75.12 177 GLU A CA 1
ATOM 1414 C C . GLU A 1 177 ? 5.364 -20.708 -19.976 1.00 75.12 177 GLU A C 1
ATOM 1416 O O . GLU A 1 177 ? 5.322 -19.831 -19.116 1.00 75.12 177 GLU A O 1
ATOM 1421 N N . THR A 1 178 ? 5.269 -20.437 -21.280 1.00 74.88 178 THR A N 1
ATOM 1422 C CA . THR A 1 178 ? 5.088 -19.086 -21.815 1.00 74.88 178 THR A CA 1
ATOM 1423 C C . THR A 1 178 ? 3.790 -18.460 -21.320 1.00 74.88 178 THR A C 1
ATOM 1425 O O . THR A 1 178 ? 3.787 -17.295 -20.933 1.00 74.88 178 THR A O 1
ATOM 1428 N N . LYS A 1 179 ? 2.695 -19.229 -21.281 1.00 79.19 179 LYS A N 1
ATOM 1429 C CA . LYS A 1 179 ? 1.398 -18.721 -20.829 1.00 79.19 179 LYS A CA 1
ATOM 1430 C C . LYS A 1 179 ? 1.394 -18.427 -19.329 1.00 79.19 179 LYS A C 1
ATOM 1432 O O . LYS A 1 179 ? 0.879 -17.396 -18.910 1.00 79.19 179 LYS A O 1
ATOM 1437 N N . ILE A 1 180 ? 2.054 -19.275 -18.542 1.00 78.81 180 ILE A N 1
ATOM 1438 C CA . ILE A 1 180 ? 2.240 -19.061 -17.101 1.00 78.81 180 ILE A CA 1
ATOM 1439 C C . ILE A 1 180 ? 3.027 -17.770 -16.844 1.00 78.81 180 ILE A C 1
ATOM 1441 O O . ILE A 1 180 ? 2.619 -16.961 -16.013 1.00 78.81 180 ILE A O 1
ATOM 1445 N N . ALA A 1 181 ? 4.123 -17.545 -17.575 1.00 77.69 181 ALA A N 1
ATOM 1446 C CA . ALA A 1 181 ? 4.913 -16.321 -17.453 1.00 77.69 181 ALA A CA 1
ATOM 1447 C C . ALA A 1 181 ? 4.108 -15.066 -17.842 1.00 77.69 181 ALA A C 1
ATOM 1449 O O . ALA A 1 181 ? 4.174 -14.051 -17.152 1.00 77.69 181 ALA A O 1
ATOM 1450 N N . GLU A 1 182 ? 3.303 -15.138 -18.908 1.00 79.44 182 GLU A N 1
ATOM 1451 C CA . GLU A 1 182 ? 2.387 -14.056 -19.289 1.00 79.44 182 GLU A CA 1
ATOM 1452 C C . GLU A 1 182 ? 1.360 -13.749 -18.200 1.00 79.44 182 GLU A C 1
ATOM 1454 O O . GLU A 1 182 ? 1.145 -12.580 -17.882 1.00 79.44 182 GLU A O 1
ATOM 1459 N N . ASN A 1 183 ? 0.751 -14.784 -17.618 1.00 83.75 183 ASN A N 1
ATOM 1460 C CA . ASN A 1 183 ? -0.241 -14.633 -16.558 1.00 83.75 183 ASN A CA 1
ATOM 1461 C C . ASN A 1 183 ? 0.392 -14.007 -15.305 1.00 83.75 183 ASN A C 1
ATOM 1463 O O . ASN A 1 183 ? -0.170 -13.072 -14.744 1.00 83.75 183 ASN A O 1
ATOM 1467 N N . LEU A 1 184 ? 1.589 -14.448 -14.900 1.00 84.19 184 LEU A N 1
ATOM 1468 C CA . LEU A 1 184 ? 2.317 -13.842 -13.779 1.00 84.19 184 LEU A CA 1
ATOM 1469 C C . LEU A 1 184 ? 2.636 -12.365 -14.035 1.00 84.19 184 LEU A C 1
ATOM 1471 O O . LEU A 1 184 ? 2.376 -11.530 -13.172 1.00 84.19 184 LEU A O 1
ATOM 1475 N N . ASN A 1 185 ? 3.125 -12.015 -15.226 1.00 83.75 185 ASN A N 1
ATOM 1476 C CA . ASN A 1 185 ? 3.380 -10.615 -15.574 1.00 83.75 185 ASN A CA 1
ATOM 1477 C C . ASN A 1 185 ? 2.094 -9.778 -15.538 1.00 83.75 185 ASN A C 1
ATOM 1479 O O . ASN A 1 185 ? 2.110 -8.665 -15.019 1.00 83.75 185 ASN A O 1
ATOM 1483 N N . ALA A 1 186 ? 0.974 -10.319 -16.026 1.00 86.31 186 ALA A N 1
ATOM 1484 C CA . ALA A 1 186 ? -0.324 -9.652 -15.953 1.00 86.31 186 ALA A CA 1
ATOM 1485 C C . ALA A 1 186 ? -0.786 -9.433 -14.500 1.00 86.31 186 ALA A C 1
ATOM 1487 O O . ALA A 1 186 ? -1.350 -8.384 -14.195 1.00 86.31 186 ALA A O 1
ATOM 1488 N N . ILE A 1 187 ? -0.512 -10.381 -13.594 1.00 89.69 187 ILE A N 1
ATOM 1489 C CA . ILE A 1 187 ? -0.814 -10.249 -12.159 1.00 89.69 187 ILE A CA 1
ATOM 1490 C C . ILE A 1 187 ? -0.046 -9.089 -11.550 1.00 89.69 187 ILE A C 1
ATOM 1492 O O . ILE A 1 187 ? -0.654 -8.225 -10.919 1.00 89.69 187 ILE A O 1
ATOM 1496 N N . TYR A 1 188 ? 1.271 -9.041 -11.757 1.00 89.56 188 TYR A N 1
ATOM 1497 C CA . TYR A 1 188 ? 2.072 -7.939 -11.236 1.00 89.56 188 TYR A CA 1
ATOM 1498 C C . TYR A 1 188 ? 1.682 -6.603 -11.881 1.00 89.56 188 TYR A C 1
ATOM 1500 O O . TYR A 1 188 ? 1.660 -5.594 -11.185 1.00 89.56 188 TYR A O 1
ATOM 1508 N N . ASP A 1 189 ? 1.350 -6.571 -13.176 1.00 87.62 189 ASP A N 1
ATOM 1509 C CA . ASP A 1 189 ? 0.920 -5.347 -13.870 1.00 87.62 189 ASP A CA 1
ATOM 1510 C C . ASP A 1 189 ? -0.392 -4.805 -13.280 1.00 87.62 189 ASP A C 1
ATOM 1512 O O . ASP A 1 189 ? -0.477 -3.629 -12.915 1.00 87.62 189 ASP A O 1
ATOM 1516 N N . LEU A 1 190 ? -1.396 -5.671 -13.092 1.00 90.12 190 LEU A N 1
ATOM 1517 C CA . LEU A 1 190 ? -2.664 -5.282 -12.474 1.00 90.12 190 LEU A CA 1
ATOM 1518 C C . LEU A 1 190 ? -2.484 -4.898 -10.999 1.00 90.12 190 LEU A C 1
ATOM 1520 O O . LEU A 1 190 ? -3.091 -3.928 -10.539 1.00 90.12 190 LEU A O 1
ATOM 1524 N N . PHE A 1 191 ? -1.628 -5.613 -10.266 1.00 91.50 191 PHE A N 1
ATOM 1525 C CA . PHE A 1 191 ? -1.297 -5.291 -8.880 1.00 91.50 191 PHE A CA 1
ATOM 1526 C C . PHE A 1 191 ? -0.660 -3.903 -8.760 1.00 91.50 191 PHE A C 1
ATOM 1528 O O . PHE A 1 191 ? -1.188 -3.068 -8.024 1.00 91.50 191 PHE A O 1
ATOM 1535 N N . SER A 1 192 ? 0.398 -3.613 -9.525 1.00 91.06 192 SER A N 1
ATOM 1536 C CA . SER A 1 192 ? 1.083 -2.313 -9.522 1.00 91.06 192 SER A CA 1
ATOM 1537 C C . SER A 1 192 ? 0.130 -1.161 -9.852 1.00 91.06 192 SER A C 1
ATOM 1539 O O . SER A 1 192 ? 0.066 -0.175 -9.111 1.00 91.06 192 SER A O 1
ATOM 1541 N N . LYS A 1 193 ? -0.676 -1.305 -10.915 1.00 89.31 193 LYS A N 1
ATOM 1542 C CA . LYS A 1 193 ? -1.671 -0.296 -11.321 1.00 89.31 193 LYS A CA 1
ATOM 1543 C C . LYS A 1 193 ? -2.708 -0.047 -10.236 1.00 89.31 193 LYS A C 1
ATOM 1545 O O . LYS A 1 193 ? -3.049 1.101 -9.952 1.00 89.31 193 LYS A O 1
ATOM 1550 N N . THR A 1 194 ? -3.189 -1.115 -9.604 1.00 89.31 194 THR A N 1
ATOM 1551 C CA . THR A 1 194 ? -4.202 -0.993 -8.557 1.00 89.31 194 THR A CA 1
ATOM 1552 C C . THR A 1 194 ? -3.632 -0.367 -7.290 1.00 89.31 194 THR A C 1
ATOM 1554 O O . THR A 1 194 ? -4.305 0.451 -6.669 1.00 89.31 194 THR A O 1
ATOM 1557 N N . MET A 1 195 ? -2.386 -0.674 -6.914 1.00 89.44 195 MET A N 1
ATOM 1558 C CA . MET A 1 195 ? -1.745 -0.036 -5.760 1.00 89.44 195 MET A CA 1
ATOM 1559 C C . MET A 1 195 ? -1.543 1.467 -5.980 1.00 89.44 195 MET A C 1
ATOM 1561 O O . MET A 1 195 ? -1.869 2.251 -5.091 1.00 89.44 195 MET A O 1
ATOM 1565 N N . ILE A 1 196 ? -1.127 1.893 -7.179 1.00 89.00 196 ILE A N 1
ATOM 1566 C CA . ILE A 1 196 ? -1.060 3.323 -7.531 1.00 89.00 196 ILE A CA 1
ATOM 1567 C C . ILE A 1 196 ? -2.437 3.985 -7.481 1.00 89.00 196 ILE A C 1
ATOM 1569 O O . ILE A 1 196 ? -2.568 5.086 -6.952 1.00 89.00 196 ILE A O 1
ATOM 1573 N N . ALA A 1 197 ? -3.474 3.320 -7.993 1.00 86.12 197 ALA A N 1
ATOM 1574 C CA . ALA A 1 197 ? -4.833 3.858 -8.001 1.00 86.12 197 ALA A CA 1
ATOM 1575 C C . ALA A 1 197 ? -5.439 4.032 -6.593 1.00 86.12 197 ALA A C 1
ATOM 1577 O O . ALA A 1 197 ? -6.413 4.767 -6.439 1.00 86.12 197 ALA A O 1
ATOM 1578 N N . ARG A 1 198 ? -4.876 3.370 -5.570 1.00 83.19 198 ARG A N 1
ATOM 1579 C CA . ARG A 1 198 ? -5.265 3.526 -4.156 1.00 83.19 198 ARG A CA 1
ATOM 1580 C C . ARG A 1 198 ? -4.616 4.726 -3.468 1.00 83.19 198 ARG A C 1
ATOM 1582 O O . ARG A 1 198 ? -4.982 5.037 -2.333 1.00 83.19 198 ARG A O 1
ATOM 1589 N N . ILE A 1 199 ? -3.650 5.375 -4.112 1.00 84.38 199 ILE A N 1
ATOM 1590 C CA . ILE A 1 199 ? -3.134 6.669 -3.667 1.00 84.38 199 ILE A CA 1
ATOM 1591 C C . ILE A 1 199 ? -4.183 7.730 -4.015 1.00 84.38 199 ILE A C 1
ATOM 1593 O O . ILE A 1 199 ? -4.830 7.637 -5.058 1.00 84.38 199 ILE A O 1
ATOM 1597 N N . ASP A 1 200 ? -4.352 8.733 -3.147 1.00 77.06 200 ASP A N 1
ATOM 1598 C CA . ASP A 1 200 ? -5.227 9.882 -3.411 1.00 77.06 200 ASP A CA 1
ATOM 1599 C C . ASP A 1 200 ? -4.995 10.408 -4.839 1.00 77.06 200 ASP A C 1
ATOM 1601 O O . ASP A 1 200 ? -3.850 10.618 -5.252 1.00 77.06 200 ASP A O 1
ATOM 1605 N N . LYS A 1 201 ? -6.081 10.623 -5.593 1.00 76.44 201 LYS A N 1
ATOM 1606 C CA . LYS A 1 201 ? -6.046 11.052 -6.999 1.00 76.44 201 LYS A CA 1
ATOM 1607 C C . LYS A 1 201 ? -5.196 12.304 -7.195 1.00 76.44 201 LYS A C 1
ATOM 1609 O O . LYS A 1 201 ? -4.522 12.438 -8.214 1.00 76.44 201 LYS A O 1
ATOM 1614 N N . ASN A 1 202 ? -5.196 13.202 -6.209 1.00 77.62 202 ASN A N 1
ATOM 1615 C CA . ASN A 1 202 ? -4.400 14.429 -6.249 1.00 77.62 202 ASN A CA 1
ATOM 1616 C C . ASN A 1 202 ? -2.889 14.161 -6.124 1.00 77.62 202 ASN A C 1
ATOM 1618 O O . ASN A 1 202 ? -2.077 14.961 -6.584 1.00 77.62 202 ASN A O 1
ATOM 1622 N N . LYS A 1 203 ? -2.506 13.021 -5.539 1.00 83.31 203 LYS A N 1
ATOM 1623 C CA . LYS A 1 203 ? -1.119 12.600 -5.308 1.00 83.31 203 LYS A CA 1
ATOM 1624 C C . LYS A 1 203 ? -0.612 11.584 -6.331 1.00 83.31 203 LYS A C 1
ATOM 1626 O O . LYS A 1 203 ? 0.597 11.402 -6.425 1.00 83.31 203 LYS A O 1
ATOM 1631 N N . THR A 1 204 ? -1.476 10.966 -7.142 1.00 87.81 204 THR A N 1
ATOM 1632 C CA . THR A 1 204 ? -1.082 9.953 -8.143 1.00 87.81 204 THR A CA 1
ATOM 1633 C C . THR A 1 204 ? 0.014 10.446 -9.098 1.00 87.81 204 THR A C 1
ATOM 1635 O O . THR A 1 204 ? 0.974 9.723 -9.354 1.00 87.81 204 THR A O 1
ATOM 1638 N N . ASN A 1 205 ? -0.081 11.687 -9.590 1.00 90.44 205 ASN A N 1
ATOM 1639 C CA . ASN A 1 205 ? 0.938 12.262 -10.479 1.00 90.44 205 ASN A CA 1
ATOM 1640 C C . ASN A 1 205 ? 2.286 12.423 -9.753 1.00 90.44 205 ASN A C 1
ATOM 1642 O O . ASN A 1 205 ? 3.320 11.986 -10.249 1.00 90.44 205 ASN A O 1
ATOM 1646 N N . ILE A 1 206 ? 2.267 12.981 -8.538 1.00 94.12 206 ILE A N 1
ATOM 1647 C CA . ILE A 1 206 ? 3.476 13.155 -7.720 1.00 94.12 206 ILE A CA 1
ATOM 1648 C C . ILE A 1 206 ? 4.105 11.794 -7.411 1.00 94.12 206 ILE A C 1
ATOM 1650 O O . ILE A 1 206 ? 5.314 11.638 -7.534 1.00 94.12 206 ILE A O 1
ATOM 1654 N N . ALA A 1 207 ? 3.289 10.789 -7.087 1.00 95.62 207 ALA A N 1
ATOM 1655 C CA . ALA A 1 207 ? 3.739 9.431 -6.813 1.00 95.62 207 ALA A CA 1
ATOM 1656 C C . ALA A 1 207 ? 4.488 8.828 -8.012 1.00 95.62 207 ALA A C 1
ATOM 1658 O O . ALA A 1 207 ? 5.584 8.295 -7.848 1.00 95.62 207 ALA A O 1
ATOM 1659 N N . GLN A 1 208 ? 3.955 8.996 -9.227 1.00 95.25 208 GLN A N 1
ATOM 1660 C CA . GLN A 1 208 ? 4.652 8.602 -10.454 1.00 95.25 208 GLN A CA 1
ATOM 1661 C C . GLN A 1 208 ? 5.966 9.369 -10.639 1.00 95.25 208 GLN A C 1
ATOM 1663 O O . GLN A 1 208 ? 6.980 8.768 -10.979 1.00 95.25 208 GLN A O 1
ATOM 1668 N N . LYS A 1 209 ? 5.996 10.683 -10.374 1.00 95.75 209 LYS A N 1
ATOM 1669 C CA . LYS A 1 209 ? 7.234 11.475 -10.471 1.00 95.75 209 LYS A CA 1
ATOM 1670 C C . LYS A 1 209 ? 8.283 11.079 -9.433 1.00 95.75 209 LYS A C 1
ATOM 1672 O O . LYS A 1 209 ? 9.461 11.094 -9.767 1.00 95.75 209 LYS A O 1
ATOM 1677 N N . ILE A 1 210 ? 7.883 10.670 -8.231 1.00 97.50 210 ILE A N 1
ATOM 1678 C CA . ILE A 1 210 ? 8.784 10.105 -7.214 1.00 97.50 210 ILE A CA 1
ATOM 1679 C C . ILE A 1 210 ? 9.372 8.774 -7.698 1.00 97.50 210 ILE A C 1
ATOM 1681 O O . ILE A 1 210 ? 10.582 8.582 -7.617 1.00 97.50 210 ILE A O 1
ATOM 1685 N N . ILE A 1 211 ? 8.544 7.883 -8.252 1.00 97.44 211 ILE A N 1
ATOM 1686 C CA . ILE A 1 211 ? 9.005 6.615 -8.842 1.00 97.44 211 ILE A CA 1
ATOM 1687 C C . ILE A 1 211 ? 9.976 6.864 -10.006 1.00 97.44 211 ILE A C 1
ATOM 1689 O O . ILE A 1 211 ? 10.996 6.196 -10.129 1.00 97.44 211 ILE A O 1
ATOM 1693 N N . TYR A 1 212 ? 9.702 7.848 -10.856 1.00 97.38 212 TYR A N 1
ATOM 1694 C CA . TYR A 1 212 ? 10.583 8.168 -11.980 1.00 97.38 212 TYR A CA 1
ATOM 1695 C C . TYR A 1 212 ? 11.888 8.823 -11.528 1.00 97.38 212 TYR A C 1
ATOM 1697 O O . TYR A 1 212 ? 12.940 8.479 -12.056 1.00 97.38 212 TYR A O 1
ATOM 1705 N N . ALA A 1 213 ? 11.849 9.677 -10.503 1.00 97.44 213 ALA A N 1
ATOM 1706 C CA . ALA A 1 213 ? 13.050 10.236 -9.888 1.00 97.44 213 ALA A CA 1
ATOM 1707 C C . ALA A 1 213 ? 13.928 9.151 -9.231 1.00 97.44 213 ALA A C 1
ATOM 1709 O O . ALA A 1 213 ? 15.151 9.253 -9.269 1.00 97.44 213 ALA A O 1
ATOM 1710 N N . TYR A 1 214 ? 13.326 8.082 -8.692 1.00 97.69 214 TYR A N 1
ATOM 1711 C CA . TYR A 1 214 ? 14.055 6.895 -8.229 1.00 97.69 214 TYR A CA 1
ATOM 1712 C C . TYR A 1 214 ? 14.851 6.238 -9.374 1.00 97.69 214 TYR A C 1
ATOM 1714 O O . TYR A 1 214 ? 16.034 5.943 -9.208 1.00 97.69 214 TYR A O 1
ATOM 1722 N N . PHE A 1 215 ? 14.256 6.067 -10.561 1.00 97.44 215 PHE A N 1
ATOM 1723 C CA . PHE A 1 215 ? 14.978 5.517 -11.718 1.00 97.44 215 PHE A CA 1
ATOM 1724 C C . PHE A 1 215 ? 15.993 6.494 -12.317 1.00 97.44 215 PHE A C 1
ATOM 1726 O O . PHE A 1 215 ? 17.085 6.069 -12.690 1.00 97.44 215 PHE A O 1
ATOM 1733 N N . ASP A 1 216 ? 15.675 7.791 -12.374 1.00 96.62 216 ASP A N 1
ATOM 1734 C CA . ASP A 1 216 ? 16.627 8.822 -12.795 1.00 96.62 216 ASP A CA 1
ATOM 1735 C C . ASP A 1 216 ? 17.878 8.794 -11.897 1.00 96.62 216 ASP A C 1
ATOM 1737 O O . ASP A 1 216 ? 18.996 8.830 -12.414 1.00 96.62 216 ASP A O 1
ATOM 1741 N N . TYR A 1 217 ? 17.713 8.642 -10.578 1.00 96.56 217 TYR A N 1
ATOM 1742 C CA . TYR A 1 217 ? 18.833 8.466 -9.651 1.00 96.56 217 TYR A CA 1
ATOM 1743 C C . TYR A 1 217 ? 19.684 7.240 -10.011 1.00 96.56 217 TYR A C 1
ATOM 1745 O O . TYR A 1 217 ? 20.892 7.366 -10.181 1.00 96.56 217 TYR A O 1
ATOM 1753 N N . LEU A 1 218 ? 19.078 6.068 -10.204 1.00 95.56 218 LEU A N 1
ATOM 1754 C CA . LEU A 1 218 ? 19.802 4.826 -10.523 1.00 95.56 218 LEU A CA 1
ATOM 1755 C C . LEU A 1 218 ? 20.533 4.857 -11.869 1.00 95.56 218 LEU A C 1
ATOM 1757 O O . LEU A 1 218 ? 21.615 4.285 -12.023 1.00 95.56 218 LEU A O 1
ATOM 1761 N N . ILE A 1 219 ? 19.943 5.519 -12.862 1.00 93.81 219 ILE A N 1
ATOM 1762 C CA . ILE A 1 219 ? 20.556 5.685 -14.181 1.00 93.81 219 ILE A CA 1
ATOM 1763 C C . ILE A 1 219 ? 21.823 6.539 -14.088 1.00 93.81 219 ILE A C 1
ATOM 1765 O O . ILE A 1 219 ? 22.805 6.248 -14.771 1.00 93.81 219 ILE A O 1
ATOM 1769 N N . ASN A 1 220 ? 21.810 7.567 -13.240 1.00 91.12 220 ASN A N 1
ATOM 1770 C CA . ASN A 1 220 ? 22.905 8.528 -13.115 1.00 91.12 220 ASN A CA 1
ATOM 1771 C C . ASN A 1 220 ? 23.864 8.226 -11.949 1.00 91.12 220 ASN A C 1
ATOM 1773 O O . ASN A 1 220 ? 24.922 8.847 -11.853 1.00 91.12 220 ASN A O 1
ATOM 1777 N N . SER A 1 221 ? 23.529 7.268 -11.084 1.00 87.75 221 SER A N 1
ATOM 1778 C CA . SER A 1 221 ? 24.351 6.837 -9.954 1.00 87.75 221 SER A CA 1
ATOM 1779 C C . SER A 1 221 ? 25.129 5.561 -10.277 1.00 87.75 221 SER A C 1
ATOM 1781 O O . SER A 1 221 ? 24.680 4.674 -11.010 1.00 87.75 221 SER A O 1
ATOM 1783 N N . THR A 1 222 ? 26.327 5.441 -9.704 1.00 82.06 222 THR A N 1
ATOM 1784 C CA . THR A 1 222 ? 27.065 4.170 -9.644 1.00 82.06 222 THR A CA 1
ATOM 1785 C C . THR A 1 222 ? 26.507 3.231 -8.580 1.00 82.06 222 THR A C 1
ATOM 1787 O O . THR A 1 222 ? 26.736 2.027 -8.664 1.00 82.06 222 THR A O 1
ATOM 1790 N N . ASP A 1 223 ? 25.806 3.790 -7.596 1.00 82.31 223 ASP A N 1
ATOM 1791 C CA . ASP A 1 223 ? 25.183 3.070 -6.493 1.00 82.31 223 ASP A CA 1
ATOM 1792 C C . ASP A 1 223 ? 23.789 2.559 -6.886 1.00 82.31 223 ASP A C 1
ATOM 1794 O O . ASP A 1 223 ? 23.063 3.209 -7.641 1.00 82.31 223 ASP A O 1
ATOM 1798 N N . ILE A 1 224 ? 23.430 1.387 -6.366 1.00 82.56 224 ILE A N 1
ATOM 1799 C CA . ILE A 1 224 ? 22.111 0.766 -6.536 1.00 82.56 224 ILE A CA 1
ATOM 1800 C C . ILE A 1 224 ? 21.233 1.042 -5.304 1.00 82.56 224 ILE A C 1
ATOM 1802 O O . ILE A 1 224 ? 20.009 0.935 -5.380 1.00 82.56 224 ILE A O 1
ATOM 1806 N N . GLU A 1 225 ? 21.820 1.436 -4.171 1.00 90.06 225 GLU A N 1
ATOM 1807 C CA . GLU A 1 225 ? 21.055 1.823 -2.989 1.00 90.06 225 GLU A CA 1
ATOM 1808 C C . GLU A 1 225 ? 20.449 3.218 -3.168 1.00 90.06 225 GLU A C 1
ATOM 1810 O O . GLU A 1 225 ? 21.147 4.226 -3.273 1.00 90.06 225 GLU A O 1
ATOM 1815 N N . VAL A 1 226 ? 19.117 3.293 -3.180 1.00 93.56 226 VAL A N 1
ATOM 1816 C CA . VAL A 1 226 ? 18.409 4.566 -3.329 1.00 93.56 226 VAL A CA 1
ATOM 1817 C C . VAL A 1 226 ? 18.031 5.118 -1.965 1.00 93.56 226 VAL A C 1
ATOM 1819 O O . VAL A 1 226 ? 17.389 4.452 -1.157 1.00 93.56 226 VAL A O 1
ATOM 1822 N N . THR A 1 227 ? 18.390 6.373 -1.706 1.00 94.56 227 THR A N 1
ATOM 1823 C CA . THR A 1 227 ? 17.989 7.092 -0.489 1.00 94.56 227 THR A CA 1
ATOM 1824 C C . THR A 1 227 ? 16.924 8.138 -0.798 1.00 94.56 227 THR A C 1
ATOM 1826 O O . THR A 1 227 ? 16.785 8.578 -1.940 1.00 94.56 227 THR A O 1
ATOM 1829 N N . LYS A 1 228 ? 16.211 8.620 0.229 1.00 93.56 228 LYS A N 1
ATOM 1830 C CA . LYS A 1 228 ? 15.276 9.752 0.075 1.00 93.56 228 LYS A CA 1
ATOM 1831 C C . LYS A 1 228 ? 15.935 10.974 -0.577 1.00 93.56 228 LYS A C 1
ATOM 1833 O O . LYS A 1 228 ? 15.330 11.617 -1.429 1.00 93.56 228 LYS A O 1
ATOM 1838 N N . PHE A 1 229 ? 17.182 11.267 -0.200 1.00 91.94 229 PHE A N 1
ATOM 1839 C CA . PHE A 1 229 ? 17.956 12.370 -0.772 1.00 91.94 229 PHE A CA 1
ATOM 1840 C C . PHE A 1 229 ? 18.281 12.142 -2.248 1.00 91.94 229 PHE A C 1
ATOM 1842 O O . PHE A 1 229 ? 18.155 13.078 -3.032 1.00 91.94 229 PHE A O 1
ATOM 1849 N N . GLY A 1 230 ? 18.619 10.905 -2.626 1.00 94.38 230 GLY A N 1
ATOM 1850 C CA . GLY A 1 230 ? 18.824 10.531 -4.025 1.00 94.38 230 GLY A CA 1
ATOM 1851 C C . GLY A 1 230 ? 17.575 10.769 -4.872 1.00 94.38 230 GLY A C 1
ATOM 1852 O O . GLY A 1 230 ? 17.660 11.365 -5.936 1.00 94.38 230 GLY A O 1
ATOM 1853 N N . ILE A 1 231 ? 16.390 10.416 -4.367 1.00 96.12 231 ILE A N 1
ATOM 1854 C CA . ILE A 1 231 ? 15.130 10.701 -5.071 1.00 96.12 231 ILE A CA 1
ATOM 1855 C C . I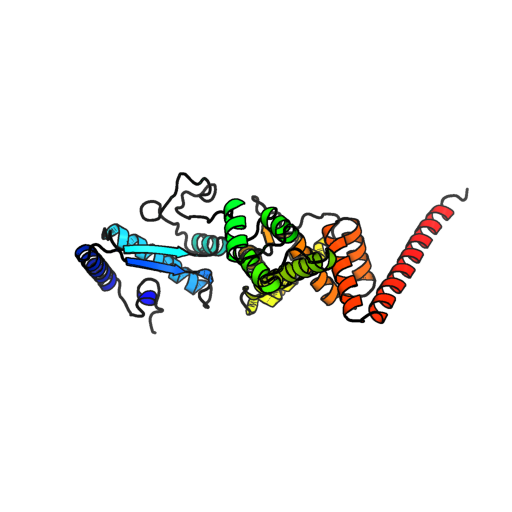LE A 1 231 ? 14.883 12.215 -5.170 1.00 96.12 231 ILE A C 1
ATOM 1857 O O . ILE A 1 231 ? 14.531 12.720 -6.235 1.00 96.12 231 ILE A O 1
ATOM 1861 N N . LEU A 1 232 ? 15.080 12.962 -4.078 1.00 95.38 232 LEU A N 1
ATOM 1862 C CA . LEU A 1 232 ? 14.875 14.415 -4.053 1.00 95.38 232 LEU A CA 1
ATOM 1863 C C . LEU A 1 232 ? 15.789 15.167 -5.028 1.00 95.38 232 LEU A C 1
ATOM 1865 O O . LEU A 1 232 ? 15.355 16.171 -5.591 1.00 95.38 232 LEU A O 1
ATOM 1869 N N . GLU A 1 233 ? 17.016 14.694 -5.254 1.00 95.19 233 GLU A N 1
ATOM 1870 C CA . GLU A 1 233 ? 17.961 15.288 -6.210 1.00 95.19 233 GLU A CA 1
ATOM 1871 C C . GLU A 1 233 ? 17.383 15.349 -7.635 1.00 95.19 233 GLU A C 1
ATOM 1873 O O . GLU A 1 233 ? 17.565 16.348 -8.333 1.00 95.19 233 GLU A O 1
ATOM 1878 N N . TYR A 1 234 ? 16.623 14.323 -8.030 1.00 95.38 234 TYR A N 1
ATOM 1879 C CA . TYR A 1 234 ? 16.028 14.200 -9.365 1.00 95.38 234 TYR A CA 1
ATOM 1880 C C . TYR A 1 234 ? 14.550 14.615 -9.412 1.00 95.38 234 TYR A C 1
ATOM 1882 O O . TYR A 1 234 ? 13.988 14.819 -10.491 1.00 95.38 234 TYR A O 1
ATOM 1890 N N . LEU A 1 235 ? 13.906 14.801 -8.257 1.00 96.50 235 LEU A N 1
ATOM 1891 C CA . LEU A 1 235 ? 12.531 15.280 -8.180 1.00 96.50 235 LEU A CA 1
ATOM 1892 C C . LEU A 1 235 ? 12.467 16.805 -8.419 1.00 96.50 235 LEU A C 1
ATOM 1894 O O . LEU A 1 235 ? 13.224 17.572 -7.819 1.00 96.50 235 LEU A O 1
ATOM 1898 N N . PRO A 1 236 ? 11.535 17.314 -9.243 1.00 94.00 236 PRO A N 1
ATOM 1899 C CA . PRO A 1 236 ? 11.349 18.752 -9.382 1.00 94.00 236 PRO A CA 1
ATOM 1900 C C . PRO A 1 236 ? 10.980 19.441 -8.058 1.00 94.00 236 PRO A C 1
ATOM 1902 O O . PRO A 1 236 ? 10.068 19.012 -7.354 1.00 94.00 236 PRO A O 1
ATOM 1905 N N . LYS A 1 237 ? 11.635 20.573 -7.758 1.00 93.19 237 LYS A N 1
ATOM 1906 C CA . LYS A 1 237 ? 11.521 21.291 -6.468 1.00 93.19 237 LYS A CA 1
ATOM 1907 C C . LYS A 1 237 ? 10.097 21.639 -6.034 1.00 93.19 237 LYS A C 1
ATOM 1909 O O . LYS A 1 237 ? 9.825 21.710 -4.842 1.00 93.19 237 LYS A O 1
ATOM 1914 N N . TYR A 1 238 ? 9.186 21.867 -6.977 1.00 92.62 238 TYR A N 1
ATOM 1915 C CA . TYR A 1 238 ? 7.795 22.197 -6.658 1.00 92.62 238 TYR A CA 1
ATOM 1916 C C . TYR A 1 238 ? 7.015 21.018 -6.051 1.00 92.62 238 TYR A C 1
ATOM 1918 O O . TYR A 1 238 ? 5.978 21.247 -5.442 1.00 92.62 238 TYR A O 1
ATOM 1926 N N . TYR A 1 239 ? 7.524 19.784 -6.151 1.00 93.44 239 TYR A N 1
ATOM 1927 C CA . TYR A 1 239 ? 6.962 18.608 -5.480 1.00 93.44 239 TYR A CA 1
ATOM 1928 C C . TYR A 1 239 ? 7.554 18.341 -4.087 1.00 93.44 239 TYR A C 1
ATOM 1930 O O . TYR A 1 239 ? 7.082 17.444 -3.395 1.00 93.44 239 TYR A O 1
ATOM 1938 N N . TYR A 1 240 ? 8.571 19.092 -3.643 1.00 93.44 240 TYR A N 1
ATOM 1939 C CA . TYR A 1 240 ? 9.263 18.803 -2.376 1.00 93.44 240 TYR A CA 1
ATOM 1940 C C . TYR A 1 240 ? 8.346 18.892 -1.157 1.00 93.44 240 TYR A C 1
ATOM 1942 O O . TYR A 1 240 ? 8.508 18.126 -0.214 1.00 93.44 240 TYR A O 1
ATOM 1950 N N . GLN A 1 241 ? 7.374 19.805 -1.186 1.00 90.88 241 GLN A N 1
ATOM 1951 C CA . GLN A 1 241 ? 6.427 19.982 -0.085 1.00 90.88 241 GLN A CA 1
ATOM 1952 C C . GLN A 1 241 ? 5.562 18.730 0.156 1.00 90.88 241 GLN A C 1
ATOM 1954 O O . GLN A 1 241 ? 5.203 18.453 1.293 1.00 90.88 241 GLN A O 1
ATOM 1959 N N . ASP A 1 242 ? 5.266 17.967 -0.902 1.00 90.19 242 ASP A N 1
ATOM 1960 C CA . ASP A 1 242 ? 4.369 16.805 -0.877 1.00 90.19 242 ASP A CA 1
ATOM 1961 C C . ASP A 1 242 ? 5.145 15.474 -0.853 1.00 90.19 242 ASP A C 1
ATOM 1963 O O . ASP A 1 242 ? 4.543 14.396 -0.876 1.00 90.19 242 ASP A O 1
ATOM 1967 N N . PHE A 1 243 ? 6.483 15.534 -0.841 1.00 92.69 243 PHE A N 1
ATOM 1968 C CA . PHE A 1 243 ? 7.356 14.378 -1.034 1.00 92.69 243 PHE A CA 1
ATOM 1969 C C . PHE A 1 243 ? 7.190 13.323 0.060 1.00 92.69 243 PHE A C 1
ATOM 1971 O O . PHE A 1 243 ? 6.878 12.178 -0.255 1.00 92.69 243 PHE A O 1
ATOM 1978 N N . GLU A 1 244 ? 7.369 13.697 1.329 1.00 89.50 244 GLU A N 1
ATOM 1979 C CA . GLU A 1 244 ? 7.324 12.746 2.451 1.00 89.50 244 GLU A CA 1
ATOM 1980 C C . GLU A 1 244 ? 5.951 12.080 2.566 1.00 89.50 244 GLU A C 1
ATOM 1982 O O . GLU A 1 244 ? 5.849 10.858 2.662 1.00 89.50 244 GLU A O 1
ATOM 1987 N N . ASP A 1 245 ? 4.882 12.867 2.464 1.00 86.38 245 ASP A N 1
ATOM 1988 C CA . ASP A 1 245 ? 3.515 12.357 2.511 1.00 86.38 245 ASP A CA 1
ATOM 1989 C C . ASP A 1 245 ? 3.222 11.376 1.369 1.00 86.38 245 ASP A C 1
ATOM 1991 O O . ASP A 1 245 ? 2.556 10.359 1.568 1.00 86.38 245 ASP A O 1
ATOM 1995 N N . THR A 1 246 ? 3.698 11.677 0.159 1.00 91.06 246 THR A N 1
ATOM 1996 C CA . THR A 1 246 ? 3.476 10.824 -1.015 1.00 91.06 246 THR A CA 1
ATOM 1997 C C . THR A 1 246 ? 4.357 9.575 -0.974 1.00 91.06 246 THR A C 1
ATOM 1999 O O . THR A 1 246 ? 3.898 8.492 -1.334 1.00 91.06 246 THR A O 1
ATOM 2002 N N . LEU A 1 247 ? 5.593 9.686 -0.481 1.00 92.56 247 LEU A N 1
ATOM 2003 C CA . LEU A 1 247 ? 6.485 8.549 -0.265 1.00 92.56 247 LEU A CA 1
ATOM 2004 C C . LEU A 1 247 ? 5.904 7.581 0.774 1.00 92.56 247 LEU A C 1
ATOM 2006 O O . LEU A 1 247 ? 5.859 6.377 0.535 1.00 92.56 247 LEU A O 1
ATOM 2010 N N . ASN A 1 248 ? 5.383 8.101 1.886 1.00 87.88 248 ASN A N 1
ATOM 2011 C CA . ASN A 1 248 ? 4.701 7.291 2.894 1.00 87.88 248 ASN A CA 1
ATOM 2012 C C . ASN A 1 248 ? 3.453 6.609 2.320 1.00 87.88 248 ASN A C 1
ATOM 2014 O O . ASN A 1 248 ? 3.217 5.436 2.602 1.00 87.88 248 ASN A O 1
ATOM 2018 N N . ALA A 1 249 ? 2.695 7.299 1.458 1.00 87.81 249 ALA A N 1
ATOM 2019 C CA . ALA A 1 249 ? 1.562 6.698 0.757 1.00 87.81 249 ALA A CA 1
ATOM 2020 C C . ALA A 1 249 ? 1.994 5.546 -0.171 1.00 87.81 249 ALA A C 1
ATOM 2022 O O . ALA A 1 249 ? 1.323 4.518 -0.204 1.00 87.81 249 ALA A O 1
ATOM 2023 N N . LEU A 1 250 ? 3.121 5.687 -0.881 1.00 92.69 250 LEU A N 1
ATOM 2024 C CA . LEU A 1 250 ? 3.712 4.632 -1.717 1.00 92.69 250 LEU A CA 1
ATOM 2025 C C . LEU A 1 250 ? 4.160 3.412 -0.897 1.00 92.69 250 LEU A C 1
ATOM 2027 O O . LEU A 1 250 ? 3.997 2.277 -1.348 1.00 92.69 250 LEU A O 1
ATOM 2031 N N . ILE A 1 251 ? 4.694 3.627 0.307 1.00 89.88 251 ILE A N 1
ATOM 2032 C CA . ILE A 1 251 ? 5.050 2.544 1.236 1.00 89.88 251 ILE A CA 1
ATOM 2033 C C . ILE A 1 251 ? 3.784 1.845 1.751 1.00 89.88 251 ILE A C 1
ATOM 2035 O O . ILE A 1 251 ? 3.691 0.620 1.738 1.00 89.88 251 ILE A O 1
ATOM 2039 N N . ASP A 1 252 ? 2.770 2.619 2.134 1.00 85.00 252 ASP A N 1
ATOM 2040 C CA . ASP A 1 252 ? 1.493 2.128 2.663 1.00 85.00 252 ASP A CA 1
ATOM 2041 C C . ASP A 1 252 ? 0.710 1.249 1.673 1.00 85.00 252 ASP A C 1
ATOM 2043 O O . ASP A 1 252 ? -0.011 0.337 2.084 1.00 85.00 252 ASP A O 1
ATOM 2047 N N . VAL A 1 253 ? 0.840 1.507 0.368 1.00 87.19 253 VAL A N 1
ATOM 2048 C CA . VAL A 1 253 ? 0.239 0.673 -0.688 1.00 87.19 253 VAL A CA 1
ATOM 2049 C C . VAL A 1 253 ? 1.178 -0.430 -1.186 1.00 87.19 253 VAL A C 1
ATOM 2051 O O . VAL A 1 253 ? 0.883 -1.068 -2.190 1.00 87.19 253 VAL A O 1
ATOM 2054 N N . ASN A 1 254 ? 2.281 -0.702 -0.482 1.00 86.69 254 ASN A N 1
ATOM 2055 C CA . ASN A 1 254 ? 3.274 -1.718 -0.837 1.00 86.69 254 ASN A CA 1
ATOM 2056 C C . ASN A 1 254 ? 3.858 -1.528 -2.244 1.00 86.69 254 ASN A C 1
ATOM 2058 O O . ASN A 1 254 ? 3.992 -2.497 -2.983 1.00 86.69 254 ASN A O 1
ATOM 2062 N N . ILE A 1 255 ? 4.189 -0.300 -2.642 1.00 92.50 255 ILE A N 1
ATOM 2063 C CA . ILE A 1 255 ? 5.039 -0.065 -3.822 1.00 92.50 255 ILE A CA 1
ATOM 2064 C C . ILE A 1 255 ? 6.495 0.011 -3.383 1.00 92.50 255 ILE A C 1
ATOM 2066 O O . ILE A 1 255 ? 7.341 -0.691 -3.935 1.00 92.50 255 ILE A O 1
ATOM 2070 N N . PHE A 1 256 ? 6.765 0.794 -2.338 1.00 94.00 256 PHE A N 1
ATOM 2071 C CA . PHE A 1 256 ? 8.081 0.884 -1.719 1.00 94.00 256 PHE A CA 1
ATOM 2072 C C . PHE A 1 256 ? 8.137 0.190 -0.358 1.00 94.00 256 PHE A C 1
ATOM 2074 O O . PHE A 1 256 ? 7.136 0.015 0.331 1.00 94.00 256 PHE A O 1
ATOM 2081 N N . LEU A 1 257 ? 9.352 -0.177 0.030 1.00 89.31 257 LEU A N 1
ATOM 2082 C CA . LEU A 1 257 ? 9.757 -0.539 1.375 1.00 89.31 257 LEU A CA 1
ATOM 2083 C C . LEU A 1 257 ? 10.860 0.412 1.813 1.00 89.31 257 LEU A C 1
ATOM 2085 O O . LEU A 1 257 ? 11.655 0.891 1.002 1.00 89.31 257 LEU A O 1
ATOM 2089 N N . GLN A 1 258 ? 10.927 0.624 3.118 1.00 85.44 258 GLN A N 1
ATOM 2090 C CA . GLN A 1 258 ? 11.960 1.419 3.750 1.00 85.44 258 GLN A CA 1
ATOM 2091 C C . GLN A 1 258 ? 12.778 0.530 4.691 1.00 85.44 258 GLN A C 1
ATOM 2093 O O . GLN A 1 258 ? 12.224 -0.338 5.371 1.00 85.44 258 GLN A O 1
ATOM 2098 N N . SER A 1 259 ? 14.101 0.701 4.690 1.00 81.56 259 SER A N 1
ATOM 2099 C CA . SER A 1 259 ? 14.991 0.009 5.628 1.00 81.56 259 SER A CA 1
ATOM 2100 C C . SER A 1 259 ? 14.687 0.402 7.077 1.00 81.56 259 SER A C 1
ATOM 2102 O O . SER A 1 259 ? 14.129 1.464 7.343 1.00 81.56 259 SER A O 1
ATOM 2104 N N . SER A 1 260 ? 15.082 -0.442 8.033 1.00 71.62 260 SER A N 1
ATOM 2105 C CA . SER A 1 260 ? 14.832 -0.222 9.468 1.00 71.62 260 SER A CA 1
ATOM 2106 C C . SER A 1 260 ? 15.431 1.078 10.011 1.00 71.62 260 SER A C 1
ATOM 2108 O O . SER A 1 260 ? 14.908 1.658 10.955 1.00 71.62 260 SER A O 1
ATOM 2110 N N . ASP A 1 261 ? 16.511 1.560 9.401 1.00 74.06 261 ASP A N 1
ATOM 2111 C CA . ASP A 1 261 ? 17.158 2.832 9.727 1.00 74.06 261 ASP A CA 1
ATOM 2112 C C . ASP A 1 261 ? 16.583 4.035 8.9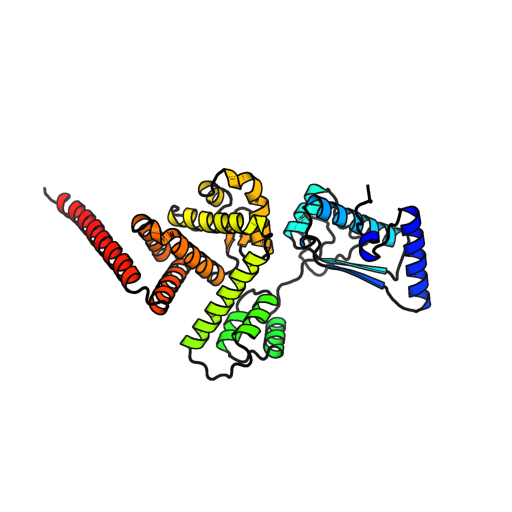59 1.00 74.06 261 ASP A C 1
ATOM 2114 O O . ASP A 1 261 ? 17.121 5.138 9.037 1.00 74.06 261 ASP A O 1
ATOM 2118 N N . ASN A 1 262 ? 15.502 3.832 8.204 1.00 72.69 262 ASN A N 1
ATOM 2119 C CA . ASN A 1 262 ? 14.819 4.831 7.396 1.00 72.69 262 ASN A CA 1
ATOM 2120 C C . ASN A 1 262 ? 15.645 5.469 6.265 1.00 72.69 262 ASN A C 1
ATOM 2122 O O . ASN A 1 262 ? 15.192 6.456 5.675 1.00 72.69 262 ASN A O 1
ATOM 2126 N N . ARG A 1 263 ? 16.817 4.921 5.921 1.00 82.06 263 ARG A N 1
ATOM 2127 C CA . ARG A 1 263 ? 17.728 5.527 4.936 1.00 82.06 263 ARG A CA 1
ATOM 2128 C C . ARG A 1 263 ? 17.484 5.069 3.505 1.00 82.06 263 ARG A C 1
ATOM 2130 O O . ARG A 1 263 ? 17.509 5.903 2.601 1.00 82.06 263 ARG A O 1
ATOM 2137 N N . ILE A 1 264 ? 17.253 3.775 3.315 1.00 90.88 264 ILE A N 1
ATOM 2138 C CA . ILE A 1 264 ? 17.177 3.135 2.003 1.00 90.88 264 ILE A CA 1
ATOM 2139 C C . ILE A 1 264 ? 15.713 2.922 1.630 1.00 90.88 264 ILE A C 1
ATOM 2141 O O . ILE A 1 264 ? 14.915 2.422 2.428 1.00 90.88 264 ILE A O 1
ATOM 2145 N N . ILE A 1 265 ? 15.382 3.297 0.400 1.00 94.31 265 ILE A N 1
ATOM 2146 C CA . ILE A 1 265 ? 14.105 3.059 -0.261 1.00 94.31 265 ILE A CA 1
ATOM 2147 C C . ILE A 1 265 ? 14.346 2.022 -1.353 1.00 94.31 265 ILE A C 1
ATOM 2149 O O . ILE A 1 265 ? 15.289 2.136 -2.128 1.00 94.31 265 ILE A O 1
ATOM 2153 N N . ARG A 1 266 ? 13.486 1.011 -1.419 1.00 94.12 266 ARG A N 1
ATOM 2154 C CA . ARG A 1 266 ? 13.498 -0.006 -2.478 1.00 94.12 266 ARG A CA 1
ATOM 2155 C C . ARG A 1 266 ? 12.078 -0.400 -2.831 1.00 94.12 266 ARG A C 1
ATOM 2157 O O . ARG A 1 266 ? 11.174 -0.197 -2.023 1.00 94.12 266 ARG A O 1
ATOM 2164 N N . PHE A 1 267 ? 11.865 -1.001 -3.990 1.00 94.06 267 PHE A N 1
ATOM 2165 C CA . PHE A 1 267 ? 10.568 -1.597 -4.286 1.00 94.06 267 PHE A CA 1
ATOM 2166 C C . PHE A 1 267 ? 10.252 -2.770 -3.358 1.00 94.06 267 PHE A C 1
ATOM 2168 O O . PHE A 1 267 ? 11.137 -3.430 -2.812 1.00 94.06 267 PHE A O 1
ATOM 2175 N N . CYS A 1 268 ? 8.960 -3.031 -3.170 1.00 89.69 268 CYS A N 1
ATOM 2176 C CA . CYS A 1 268 ? 8.503 -4.157 -2.361 1.00 89.69 268 CYS A CA 1
ATOM 2177 C C . CYS A 1 268 ? 8.857 -5.521 -2.958 1.00 89.69 268 CYS A C 1
ATOM 2179 O O . CYS A 1 268 ? 8.912 -6.511 -2.229 1.00 89.69 268 CYS A O 1
ATOM 2181 N N . HIS A 1 269 ? 9.054 -5.565 -4.276 1.00 90.31 269 HIS A N 1
ATOM 2182 C CA . HIS A 1 269 ? 9.234 -6.781 -5.041 1.00 90.31 269 HIS A CA 1
ATOM 2183 C C . HIS A 1 269 ? 9.832 -6.456 -6.417 1.00 90.31 269 HIS A C 1
ATOM 2185 O O . HIS A 1 269 ? 9.343 -5.553 -7.099 1.00 90.31 269 HIS A O 1
ATOM 2191 N N . ASP A 1 270 ? 10.793 -7.256 -6.879 1.00 91.19 270 ASP A N 1
ATOM 2192 C CA . ASP A 1 270 ? 11.498 -7.065 -8.158 1.00 91.19 270 ASP A CA 1
ATOM 2193 C C . ASP A 1 270 ? 10.534 -6.944 -9.346 1.00 91.19 270 ASP A C 1
ATOM 2195 O O . ASP A 1 270 ? 10.622 -6.029 -10.149 1.00 91.19 270 ASP A O 1
ATOM 2199 N N . LYS A 1 271 ? 9.529 -7.823 -9.439 1.00 89.69 271 LYS A N 1
ATOM 2200 C CA . LYS A 1 271 ? 8.487 -7.735 -10.483 1.00 89.69 271 LYS A CA 1
ATOM 2201 C C . LYS A 1 271 ? 7.637 -6.459 -10.454 1.00 89.69 271 LYS A C 1
ATOM 2203 O O . LYS A 1 271 ? 7.167 -6.029 -11.503 1.00 89.69 271 LYS A O 1
ATOM 2208 N N . VAL A 1 272 ? 7.436 -5.846 -9.286 1.00 91.94 272 VAL A N 1
ATOM 2209 C CA . VAL A 1 272 ? 6.756 -4.544 -9.194 1.00 91.94 272 VAL A CA 1
ATOM 2210 C C . VAL A 1 272 ? 7.678 -3.452 -9.740 1.00 91.94 272 VAL A C 1
ATOM 2212 O O . VAL A 1 272 ? 7.227 -2.628 -10.534 1.00 91.94 272 VAL A O 1
ATOM 2215 N N . GLU A 1 273 ? 8.965 -3.493 -9.390 1.00 94.88 273 GLU A N 1
ATOM 2216 C CA . GLU A 1 273 ? 10.002 -2.595 -9.916 1.00 94.88 273 GLU A CA 1
ATOM 2217 C C . GLU A 1 273 ? 10.157 -2.703 -11.436 1.00 94.88 273 GLU A C 1
ATOM 2219 O O . GLU A 1 273 ? 10.100 -1.689 -12.126 1.00 94.88 273 GLU A O 1
ATOM 2224 N N . GLU A 1 274 ? 10.264 -3.923 -11.974 1.00 93.44 274 GLU A N 1
ATOM 2225 C CA . GLU A 1 274 ? 10.333 -4.202 -13.414 1.00 93.44 274 GLU A CA 1
ATOM 2226 C C . GLU A 1 274 ? 9.161 -3.558 -14.175 1.00 93.44 274 GLU A C 1
ATOM 2228 O O . GLU A 1 274 ? 9.359 -2.956 -15.235 1.00 93.44 274 GLU A O 1
ATOM 2233 N N . ASN A 1 275 ? 7.944 -3.643 -13.625 1.00 91.75 275 ASN A N 1
ATOM 2234 C CA . ASN A 1 275 ? 6.750 -3.046 -14.226 1.00 91.75 275 ASN A CA 1
ATOM 2235 C C . ASN A 1 275 ? 6.823 -1.520 -14.270 1.00 91.75 275 ASN A C 1
ATOM 2237 O O . ASN A 1 275 ? 6.563 -0.927 -15.318 1.00 91.75 275 ASN A O 1
ATOM 2241 N N . PHE A 1 276 ? 7.198 -0.882 -13.160 1.00 95.19 276 PHE A N 1
ATOM 2242 C CA . PHE A 1 276 ? 7.345 0.572 -13.125 1.00 95.19 276 PHE A CA 1
ATOM 2243 C C . PHE A 1 276 ? 8.512 1.055 -13.983 1.00 95.19 276 PHE A C 1
ATOM 2245 O O . PHE A 1 276 ? 8.407 2.105 -14.614 1.00 95.19 276 PHE A O 1
ATOM 2252 N N . PHE A 1 277 ? 9.596 0.284 -14.071 1.00 95.94 277 PHE A N 1
ATOM 2253 C CA . PHE A 1 277 ? 10.727 0.607 -14.934 1.00 95.94 277 PHE A CA 1
ATOM 2254 C C . PHE A 1 277 ? 10.333 0.561 -16.413 1.00 95.94 277 PHE A C 1
ATOM 2256 O O . PHE A 1 277 ? 10.678 1.456 -17.182 1.00 95.94 277 PHE A O 1
ATOM 2263 N N . LYS A 1 278 ? 9.526 -0.426 -16.815 1.00 92.69 278 LYS A N 1
ATOM 2264 C CA . LYS A 1 278 ? 8.933 -0.477 -18.156 1.00 92.69 278 LYS A CA 1
ATOM 2265 C C . LYS A 1 278 ? 8.071 0.756 -18.451 1.00 92.69 278 LYS A C 1
ATOM 2267 O O . LYS A 1 278 ? 8.169 1.329 -19.536 1.00 92.69 278 LYS A O 1
ATOM 2272 N N . GLU A 1 279 ? 7.203 1.158 -17.522 1.00 92.56 279 GLU A N 1
ATOM 2273 C CA . GLU A 1 279 ? 6.380 2.371 -17.670 1.00 92.56 279 GLU A CA 1
ATOM 2274 C C . GLU A 1 279 ? 7.245 3.634 -17.779 1.00 92.56 279 GLU A C 1
ATOM 2276 O O . GLU A 1 279 ? 7.005 4.471 -18.648 1.00 92.56 279 GLU A O 1
ATOM 2281 N N . TYR A 1 280 ? 8.309 3.717 -16.981 1.00 95.81 280 TYR A N 1
ATOM 2282 C CA . TYR A 1 280 ? 9.303 4.782 -17.050 1.00 95.81 280 TYR A CA 1
ATOM 2283 C C . TYR A 1 280 ? 9.992 4.848 -18.424 1.00 95.81 280 TYR A C 1
ATOM 2285 O O . TYR A 1 280 ? 10.055 5.921 -19.023 1.00 95.81 280 TYR A O 1
ATOM 2293 N N . ILE A 1 281 ? 10.443 3.717 -18.983 1.00 93.94 281 ILE A N 1
ATOM 2294 C CA . ILE A 1 281 ? 11.026 3.686 -20.336 1.00 93.94 281 ILE A CA 1
ATOM 2295 C C . ILE A 1 281 ? 10.007 4.172 -21.373 1.00 93.94 281 ILE A C 1
ATOM 2297 O O . ILE A 1 281 ? 10.349 5.011 -22.203 1.00 93.94 281 ILE A O 1
ATOM 2301 N N . ASN A 1 282 ? 8.758 3.696 -21.310 1.00 90.19 282 ASN A N 1
ATOM 2302 C CA . ASN A 1 282 ? 7.695 4.122 -22.226 1.00 90.19 282 ASN A CA 1
ATOM 2303 C C . ASN A 1 282 ? 7.446 5.643 -22.178 1.00 90.19 282 ASN A C 1
ATOM 2305 O O . ASN A 1 282 ? 7.259 6.258 -23.224 1.00 90.19 282 ASN A O 1
ATOM 2309 N N . GLU A 1 283 ? 7.446 6.256 -20.992 1.00 92.00 283 GLU A N 1
ATOM 2310 C CA . GLU A 1 283 ? 7.240 7.705 -20.830 1.00 92.00 283 GLU A CA 1
ATOM 2311 C C . GLU A 1 283 ? 8.403 8.516 -21.430 1.00 92.00 283 GLU A C 1
ATOM 2313 O O . GLU A 1 283 ? 8.210 9.578 -22.032 1.00 92.00 283 GLU A O 1
ATOM 2318 N N . TYR A 1 284 ? 9.631 8.018 -21.272 1.00 91.44 284 TYR A N 1
ATOM 2319 C CA . TYR A 1 284 ? 10.849 8.760 -21.583 1.00 91.44 284 TYR A CA 1
ATOM 2320 C C . TYR A 1 284 ? 11.556 8.326 -22.871 1.00 91.44 284 TYR A C 1
ATOM 2322 O O . TYR A 1 284 ? 12.561 8.942 -23.228 1.00 91.44 284 TYR A O 1
ATOM 2330 N N . GLU A 1 285 ? 11.015 7.369 -23.633 1.00 85.44 285 GLU A N 1
ATOM 2331 C CA . GLU A 1 285 ? 11.601 6.888 -24.897 1.00 85.44 285 GLU A CA 1
ATOM 2332 C C . GLU A 1 285 ? 11.868 8.024 -25.902 1.00 85.44 285 GLU A C 1
ATOM 2334 O O . GLU A 1 285 ? 12.830 7.986 -26.672 1.00 85.44 285 GLU A O 1
ATOM 2339 N N . SER A 1 286 ? 11.060 9.089 -25.845 1.00 83.94 286 SER A N 1
ATOM 2340 C CA . SER A 1 286 ? 11.199 10.288 -26.680 1.00 83.94 286 SER A CA 1
ATOM 2341 C C . SER A 1 286 ? 12.475 11.099 -26.415 1.00 83.94 286 SER A C 1
ATOM 2343 O O . SER A 1 286 ? 12.902 11.849 -27.293 1.00 83.94 286 SER A O 1
ATOM 2345 N N . LYS A 1 287 ? 13.126 10.925 -25.252 1.00 83.56 287 LYS A N 1
ATOM 2346 C CA . LYS A 1 287 ? 14.442 11.519 -24.947 1.00 83.56 287 LYS A CA 1
ATOM 2347 C C . LYS A 1 287 ? 15.563 10.941 -25.825 1.00 83.56 287 LYS A C 1
ATOM 2349 O O . LYS A 1 287 ? 16.643 11.523 -25.891 1.00 83.56 287 LYS A O 1
ATOM 2354 N N . GLY A 1 288 ? 15.308 9.838 -26.531 1.00 79.06 288 GLY A N 1
ATOM 2355 C CA . GLY A 1 288 ? 16.218 9.291 -27.529 1.00 79.06 288 GLY A CA 1
ATOM 2356 C C . GLY A 1 288 ? 17.437 8.595 -26.925 1.00 79.06 288 GLY A C 1
ATOM 2357 O O . GLY A 1 288 ? 17.376 8.011 -25.846 1.00 79.06 288 GLY A O 1
ATOM 2358 N N . ILE A 1 289 ? 18.550 8.607 -27.659 1.00 76.62 289 ILE A N 1
ATOM 2359 C CA . ILE A 1 289 ? 19.670 7.684 -27.417 1.00 76.62 289 ILE A CA 1
ATOM 2360 C C . ILE A 1 289 ? 20.367 7.937 -26.078 1.00 76.62 289 ILE A C 1
ATOM 2362 O O . ILE A 1 289 ? 20.676 6.984 -25.369 1.00 76.62 289 ILE A O 1
ATOM 2366 N N . SER A 1 290 ? 20.557 9.200 -25.691 1.00 81.38 290 SER A N 1
ATOM 2367 C CA . SER A 1 290 ? 21.213 9.553 -24.424 1.00 81.38 290 SER A CA 1
ATOM 2368 C C . SER A 1 290 ? 20.493 8.967 -23.208 1.00 81.38 290 SER A C 1
ATOM 2370 O O . SER A 1 290 ? 21.139 8.517 -22.267 1.00 81.38 290 SER A O 1
ATOM 2372 N N . PHE A 1 291 ? 19.161 8.911 -23.253 1.00 89.38 291 PHE A N 1
ATOM 2373 C CA . PHE A 1 291 ? 18.354 8.244 -22.238 1.00 89.38 291 PHE A CA 1
ATOM 2374 C C . PHE A 1 291 ? 18.587 6.729 -22.236 1.00 89.38 291 PHE A C 1
ATOM 2376 O O . PHE A 1 291 ? 18.878 6.146 -21.193 1.00 89.38 291 PHE A O 1
ATOM 2383 N N . PHE A 1 292 ? 18.523 6.099 -23.410 1.00 88.50 292 PHE A N 1
ATOM 2384 C CA . PHE A 1 292 ? 18.693 4.654 -23.528 1.00 88.50 292 PHE A CA 1
ATOM 2385 C C . PHE A 1 292 ? 20.097 4.170 -23.139 1.00 88.50 292 PHE A C 1
ATOM 2387 O O . PHE A 1 292 ? 20.197 3.100 -22.553 1.00 88.50 292 PHE A O 1
ATOM 2394 N N . ILE A 1 293 ? 21.164 4.947 -23.366 1.00 86.94 293 ILE A N 1
ATOM 2395 C CA . ILE A 1 293 ? 22.514 4.618 -22.863 1.00 86.94 293 ILE A CA 1
ATOM 2396 C C . ILE A 1 293 ? 22.483 4.418 -21.341 1.00 86.94 293 ILE A C 1
ATOM 2398 O O . ILE A 1 293 ? 23.009 3.431 -20.833 1.00 86.94 293 ILE A O 1
ATOM 2402 N N . GLY A 1 294 ? 21.810 5.314 -20.616 1.00 90.94 294 GLY A N 1
ATOM 2403 C CA . GLY A 1 294 ? 21.621 5.192 -19.173 1.00 90.94 294 GLY A CA 1
ATOM 2404 C C . GLY A 1 294 ? 20.838 3.937 -18.769 1.00 90.94 294 GLY A C 1
ATOM 2405 O O . GLY A 1 294 ? 21.250 3.207 -17.867 1.00 90.94 294 GLY A O 1
ATOM 2406 N N . VAL A 1 295 ? 19.746 3.646 -19.483 1.00 93.19 295 VAL A N 1
ATOM 2407 C CA . VAL A 1 295 ? 18.919 2.441 -19.283 1.00 93.19 295 VAL A CA 1
ATOM 2408 C C . VAL A 1 295 ? 19.728 1.160 -19.516 1.00 93.19 295 VAL A C 1
ATOM 2410 O O . VAL A 1 295 ? 19.647 0.240 -18.701 1.00 93.19 295 VAL A O 1
ATOM 2413 N N . PHE A 1 296 ? 20.524 1.086 -20.587 1.00 90.69 296 PHE A N 1
ATOM 2414 C CA . PHE A 1 296 ? 21.367 -0.077 -20.883 1.00 90.69 296 PHE A CA 1
ATOM 2415 C C . PHE A 1 296 ? 22.468 -0.249 -19.840 1.00 90.69 296 PHE A C 1
ATOM 2417 O O . PHE A 1 296 ? 22.597 -1.333 -19.285 1.00 90.69 296 PHE A O 1
ATOM 2424 N N . ASN A 1 297 ? 23.165 0.828 -19.470 1.00 89.50 297 ASN A N 1
ATOM 2425 C CA . ASN A 1 297 ? 24.179 0.781 -18.416 1.00 89.50 297 ASN A CA 1
ATOM 2426 C C . ASN A 1 297 ? 23.598 0.305 -17.076 1.00 89.50 297 ASN A C 1
ATOM 2428 O O . ASN A 1 297 ? 24.254 -0.415 -16.327 1.00 89.50 297 ASN A O 1
ATOM 2432 N N . LEU A 1 298 ? 22.376 0.715 -16.726 1.00 92.38 298 LEU A N 1
ATOM 2433 C CA . LEU A 1 298 ? 21.694 0.213 -15.532 1.00 92.38 298 LEU A CA 1
ATOM 2434 C C . LEU A 1 298 ? 21.306 -1.271 -15.674 1.00 92.38 298 LEU A C 1
ATOM 2436 O O . LEU A 1 298 ? 21.499 -2.049 -14.740 1.00 92.38 298 LEU A O 1
ATOM 2440 N N . SER A 1 299 ? 20.822 -1.670 -16.850 1.00 91.94 299 SER A N 1
ATOM 2441 C CA . SER A 1 299 ? 20.432 -3.052 -17.166 1.00 91.94 299 SER A CA 1
ATOM 2442 C C . SER A 1 299 ? 21.614 -4.024 -17.173 1.00 91.94 299 SER A C 1
ATOM 2444 O O . SER A 1 299 ? 21.460 -5.169 -16.763 1.00 91.94 299 SER A O 1
ATOM 2446 N N . ASP A 1 300 ? 22.801 -3.574 -17.573 1.00 88.19 300 ASP A N 1
ATOM 2447 C CA . ASP A 1 300 ? 24.024 -4.382 -17.537 1.00 88.19 300 ASP A CA 1
ATOM 2448 C C . ASP A 1 300 ? 24.512 -4.629 -16.102 1.00 88.19 300 ASP A C 1
ATOM 2450 O O . ASP A 1 300 ? 25.149 -5.643 -15.815 1.00 88.19 300 ASP A O 1
ATOM 2454 N N . ARG A 1 301 ? 24.200 -3.711 -15.178 1.00 88.31 301 ARG A N 1
ATOM 2455 C CA . ARG A 1 301 ? 24.619 -3.779 -13.770 1.00 88.31 301 ARG A CA 1
ATOM 2456 C C . ARG A 1 301 ? 23.641 -4.538 -12.878 1.00 88.31 301 ARG A C 1
ATOM 2458 O O . ARG A 1 301 ? 24.043 -4.994 -11.810 1.00 88.31 301 ARG A O 1
ATOM 2465 N N . SER A 1 302 ? 22.371 -4.664 -13.268 1.00 90.81 302 SER A N 1
ATOM 2466 C CA . SER A 1 302 ? 21.352 -5.316 -12.441 1.00 90.81 302 SER A CA 1
ATOM 2467 C C . SER A 1 302 ? 20.329 -6.110 -13.254 1.00 90.81 302 SER A C 1
ATOM 2469 O O . SER A 1 302 ? 19.710 -5.628 -14.205 1.00 90.81 302 SER A O 1
ATOM 2471 N N . PHE A 1 303 ? 20.113 -7.347 -12.799 1.00 88.62 303 PHE A N 1
ATOM 2472 C CA . PHE A 1 303 ? 19.203 -8.316 -13.405 1.00 88.62 303 PHE A CA 1
ATOM 2473 C C . PHE A 1 303 ? 17.741 -7.842 -13.430 1.00 88.62 303 PHE A C 1
ATOM 2475 O O . PHE A 1 303 ? 17.010 -8.159 -14.368 1.00 88.62 303 PHE A O 1
ATOM 2482 N N . ILE A 1 304 ? 17.320 -7.051 -12.437 1.00 90.81 304 ILE A N 1
ATOM 2483 C CA . ILE A 1 304 ? 15.963 -6.491 -12.360 1.00 90.81 304 ILE A CA 1
ATOM 2484 C C . ILE A 1 304 ? 15.719 -5.575 -13.566 1.00 90.81 304 ILE A C 1
ATOM 2486 O O . ILE A 1 304 ? 14.766 -5.763 -14.319 1.00 90.81 304 ILE A O 1
ATOM 2490 N N . TYR A 1 305 ? 16.623 -4.629 -13.822 1.00 93.19 305 TYR A N 1
ATOM 2491 C CA . TYR A 1 305 ? 16.454 -3.674 -14.922 1.00 93.19 305 TYR A CA 1
ATOM 2492 C C . TYR A 1 305 ? 16.665 -4.322 -16.289 1.00 93.19 305 TYR A C 1
ATOM 2494 O O . TYR A 1 305 ? 15.959 -3.969 -17.233 1.00 93.19 305 TYR A O 1
ATOM 2502 N N . HIS A 1 306 ? 17.532 -5.339 -16.382 1.00 89.56 306 HIS A N 1
ATOM 2503 C CA . HIS A 1 306 ? 17.613 -6.190 -17.569 1.00 89.56 306 HIS A CA 1
ATOM 2504 C C . HIS A 1 306 ? 16.254 -6.817 -17.912 1.00 89.56 306 HIS A C 1
ATOM 2506 O O . HIS A 1 306 ? 15.790 -6.717 -19.049 1.00 89.56 306 HIS A O 1
ATOM 2512 N N . ASN A 1 307 ? 15.570 -7.410 -16.930 1.00 87.06 307 ASN A N 1
ATOM 2513 C CA . ASN A 1 307 ? 14.247 -7.996 -17.145 1.00 87.06 307 ASN A CA 1
ATOM 2514 C C . ASN A 1 307 ? 13.187 -6.944 -17.485 1.00 87.06 307 ASN A C 1
ATOM 2516 O O . ASN A 1 307 ? 12.388 -7.168 -18.395 1.00 87.06 307 ASN A O 1
ATOM 2520 N N . GLY A 1 308 ? 13.188 -5.794 -16.805 1.00 87.69 308 GLY A N 1
ATOM 2521 C CA . GLY A 1 308 ? 12.269 -4.694 -17.109 1.00 87.69 308 GLY A CA 1
ATOM 2522 C C . GLY A 1 308 ? 12.443 -4.165 -18.540 1.00 87.69 308 GLY A C 1
ATOM 2523 O O . GLY A 1 308 ? 11.462 -3.949 -19.255 1.00 87.69 308 GLY A O 1
ATOM 2524 N N . LEU A 1 309 ? 13.688 -4.053 -19.008 1.00 90.38 309 LEU A N 1
ATOM 2525 C CA . LEU A 1 309 ? 14.020 -3.680 -20.383 1.00 90.38 309 LEU A CA 1
ATOM 2526 C C . LEU A 1 309 ? 13.559 -4.737 -21.402 1.00 90.38 309 LEU A C 1
ATOM 2528 O O . LEU A 1 309 ? 12.957 -4.397 -22.425 1.00 90.38 309 LEU A O 1
ATOM 2532 N N . LEU A 1 310 ? 13.788 -6.025 -21.124 1.00 86.19 310 LEU A N 1
ATOM 2533 C CA . LEU A 1 310 ? 13.260 -7.112 -21.955 1.00 86.19 310 LEU A CA 1
ATOM 2534 C C . LEU A 1 310 ? 11.730 -7.088 -22.004 1.00 86.19 310 LEU A C 1
ATOM 2536 O O . LEU A 1 310 ? 11.142 -7.337 -23.060 1.00 86.19 310 LEU A O 1
ATOM 2540 N N . PHE A 1 311 ? 11.075 -6.774 -20.885 1.00 84.44 311 PHE A N 1
ATOM 2541 C CA . PHE A 1 311 ? 9.625 -6.657 -20.840 1.00 84.44 311 PHE A CA 1
ATOM 2542 C C . PHE A 1 311 ? 9.132 -5.520 -21.747 1.00 84.44 311 PHE A C 1
ATOM 2544 O O . PHE A 1 311 ? 8.252 -5.753 -22.579 1.00 84.44 311 PHE A O 1
ATOM 2551 N N . TYR A 1 312 ? 9.757 -4.340 -21.683 1.00 88.12 312 TYR A N 1
ATOM 2552 C CA . TYR A 1 312 ? 9.476 -3.226 -22.596 1.00 88.12 312 TYR A CA 1
ATOM 2553 C C . TYR A 1 312 ? 9.590 -3.643 -24.072 1.00 88.12 312 TYR A C 1
ATOM 2555 O O . TYR A 1 312 ? 8.642 -3.471 -24.844 1.00 88.12 312 TYR A O 1
ATOM 2563 N N . PHE A 1 313 ? 10.696 -4.279 -24.470 1.00 85.00 313 PHE A N 1
ATOM 2564 C CA . PHE A 1 313 ? 10.888 -4.702 -25.860 1.00 85.00 313 PHE A CA 1
ATOM 2565 C C . PHE A 1 313 ? 9.888 -5.769 -26.319 1.00 85.00 313 PHE A C 1
ATOM 2567 O O . PHE A 1 313 ? 9.366 -5.688 -27.435 1.00 85.00 313 PHE A O 1
ATOM 2574 N N . ASN A 1 314 ? 9.566 -6.741 -25.465 1.00 80.75 314 ASN A N 1
ATOM 2575 C CA . ASN A 1 314 ? 8.546 -7.744 -25.766 1.00 80.75 314 ASN A CA 1
ATOM 2576 C C . ASN A 1 314 ? 7.166 -7.106 -25.984 1.00 80.75 314 ASN A C 1
ATOM 2578 O O . ASN A 1 314 ? 6.427 -7.523 -26.880 1.00 80.75 314 ASN A O 1
ATOM 2582 N N . GLU A 1 315 ? 6.822 -6.075 -25.211 1.00 80.69 315 GLU A N 1
ATOM 2583 C CA . GLU A 1 315 ? 5.573 -5.335 -25.382 1.00 80.69 315 GLU A CA 1
ATOM 2584 C C . GLU A 1 315 ? 5.557 -4.539 -26.699 1.00 80.69 315 GLU A C 1
ATOM 2586 O O . GLU A 1 315 ? 4.573 -4.587 -27.443 1.00 80.69 315 GLU A O 1
ATOM 2591 N N . MET A 1 316 ? 6.666 -3.882 -27.063 1.00 81.06 316 MET A N 1
ATOM 2592 C CA . MET A 1 316 ? 6.791 -3.192 -28.356 1.00 81.06 316 MET A CA 1
ATOM 2593 C C . MET A 1 316 ? 6.586 -4.133 -29.549 1.00 81.06 316 MET A C 1
ATOM 2595 O O . MET A 1 316 ? 5.888 -3.776 -30.507 1.00 81.06 316 MET A O 1
ATOM 2599 N N . LEU A 1 317 ? 7.179 -5.331 -29.493 1.00 76.62 317 LEU A N 1
ATOM 2600 C CA . LEU A 1 317 ? 7.042 -6.352 -30.533 1.00 76.62 317 LEU A CA 1
ATOM 2601 C C . LEU A 1 317 ? 5.583 -6.804 -30.678 1.00 76.62 317 LEU A C 1
ATOM 2603 O O . LEU A 1 317 ? 5.062 -6.849 -31.795 1.00 76.62 317 LEU A O 1
ATOM 2607 N N . ARG A 1 318 ? 4.898 -7.068 -29.557 1.00 76.38 318 ARG A N 1
ATOM 2608 C CA . ARG A 1 318 ? 3.470 -7.441 -29.536 1.00 76.38 318 ARG A CA 1
ATOM 2609 C C . ARG A 1 318 ? 2.579 -6.343 -30.110 1.00 76.38 318 ARG A C 1
ATOM 2611 O O . ARG A 1 318 ? 1.687 -6.628 -30.906 1.00 76.38 318 ARG A O 1
ATOM 2618 N N . ASN A 1 319 ? 2.880 -5.088 -29.786 1.00 78.75 319 ASN A N 1
ATOM 2619 C CA . ASN A 1 319 ? 2.137 -3.918 -30.253 1.00 78.75 319 ASN A CA 1
ATOM 2620 C C . ASN A 1 319 ? 2.481 -3.506 -31.699 1.00 78.75 319 ASN A C 1
ATOM 2622 O O . ASN A 1 319 ? 2.059 -2.442 -32.149 1.00 78.75 319 ASN A O 1
ATOM 2626 N N . LYS A 1 320 ? 3.244 -4.327 -32.441 1.00 73.31 320 LYS A N 1
ATOM 2627 C CA . LYS A 1 320 ? 3.691 -4.072 -33.823 1.00 73.31 320 LYS A CA 1
ATOM 2628 C C . LYS A 1 320 ? 4.423 -2.734 -34.001 1.00 73.31 320 LYS A C 1
ATOM 2630 O O . LYS A 1 320 ? 4.519 -2.229 -35.117 1.00 73.31 320 LYS A O 1
ATOM 2635 N N . LYS A 1 321 ? 5.030 -2.190 -32.940 1.00 68.88 321 LYS A N 1
ATOM 2636 C CA . LYS A 1 321 ? 5.888 -0.990 -32.990 1.00 68.88 321 LYS A CA 1
ATOM 2637 C C . LYS A 1 321 ? 7.305 -1.328 -33.491 1.00 68.88 321 LYS A C 1
ATOM 2639 O O . LYS A 1 321 ? 8.295 -0.778 -33.015 1.00 68.88 321 LYS A O 1
ATOM 2644 N N . ILE A 1 322 ? 7.407 -2.247 -34.456 1.00 61.69 322 ILE A N 1
ATOM 2645 C CA . ILE A 1 322 ? 8.668 -2.839 -34.932 1.00 61.69 322 ILE A CA 1
ATOM 2646 C C . ILE A 1 322 ? 9.582 -1.784 -35.566 1.00 61.69 322 ILE A C 1
ATOM 2648 O O . ILE A 1 322 ? 10.795 -1.870 -35.418 1.00 61.69 322 ILE A O 1
ATOM 2652 N N . ASP A 1 323 ? 9.029 -0.773 -36.235 1.00 63.03 323 ASP A N 1
ATOM 2653 C CA . ASP A 1 323 ? 9.839 0.283 -36.855 1.00 63.03 323 ASP A CA 1
ATOM 2654 C C . ASP A 1 323 ? 10.444 1.241 -35.822 1.00 63.03 323 ASP A C 1
ATOM 2656 O O . ASP A 1 323 ? 11.568 1.706 -36.006 1.00 63.03 323 ASP A O 1
ATOM 2660 N N . LEU A 1 324 ? 9.738 1.503 -34.714 1.00 62.06 324 LEU A N 1
ATOM 2661 C CA . LEU A 1 324 ? 10.296 2.231 -33.571 1.00 62.06 324 LEU A CA 1
ATOM 2662 C C . LEU A 1 324 ? 11.375 1.387 -32.883 1.00 62.06 324 LEU A C 1
ATOM 2664 O O . LEU A 1 324 ? 12.468 1.882 -32.646 1.00 62.06 324 LEU A O 1
ATOM 2668 N N . TYR A 1 325 ? 11.098 0.099 -32.658 1.00 58.62 325 TYR A N 1
ATOM 2669 C CA . TYR A 1 325 ? 12.045 -0.860 -32.087 1.00 58.62 325 TYR A CA 1
ATOM 2670 C C . TYR A 1 325 ? 13.337 -0.957 -32.908 1.00 58.62 325 TYR A C 1
ATOM 2672 O O . TYR A 1 325 ? 14.428 -0.829 -32.363 1.00 58.62 325 TYR A O 1
ATOM 2680 N N . LYS A 1 326 ? 13.225 -1.114 -34.234 1.00 62.47 326 LYS A N 1
ATOM 2681 C CA . LYS A 1 326 ? 14.373 -1.137 -35.149 1.00 62.47 326 LYS A CA 1
ATOM 2682 C C . LYS A 1 326 ? 15.140 0.177 -35.111 1.00 62.47 326 LYS A C 1
ATOM 2684 O O . LYS A 1 326 ? 16.358 0.134 -35.093 1.00 62.47 326 LYS A O 1
ATOM 2689 N N . LYS A 1 327 ? 14.461 1.329 -35.072 1.00 63.53 327 LYS A N 1
ATOM 2690 C CA . LYS A 1 327 ? 15.132 2.632 -34.943 1.00 63.53 327 LYS A CA 1
ATOM 2691 C C . LYS A 1 327 ? 15.874 2.763 -33.616 1.00 63.53 327 LYS A C 1
ATOM 2693 O O . LYS A 1 327 ? 17.029 3.161 -33.641 1.00 63.53 327 LYS A O 1
ATOM 2698 N N . CYS A 1 328 ? 15.258 2.405 -32.490 1.00 59.28 328 CYS A N 1
ATOM 2699 C CA . CYS A 1 328 ? 15.922 2.413 -31.186 1.00 59.28 328 CYS A CA 1
ATOM 2700 C C . CYS A 1 328 ? 17.133 1.474 -31.186 1.00 59.28 328 CYS A C 1
ATOM 2702 O O . CYS A 1 328 ? 18.234 1.910 -30.885 1.00 59.28 328 CYS A O 1
ATOM 2704 N N . PHE A 1 329 ? 16.963 0.224 -31.622 1.00 63.09 329 PHE A N 1
ATOM 2705 C CA . PHE A 1 329 ? 18.033 -0.772 -31.631 1.00 63.09 329 PHE A CA 1
ATOM 2706 C C . PHE A 1 329 ? 19.183 -0.411 -32.583 1.00 63.09 329 PHE A C 1
ATOM 2708 O O . PHE A 1 329 ? 20.337 -0.458 -32.176 1.00 63.09 329 PHE A O 1
ATOM 2715 N N . ILE A 1 330 ? 18.887 -0.019 -33.829 1.00 61.34 330 ILE A N 1
ATOM 2716 C CA . ILE A 1 330 ? 19.902 0.356 -34.830 1.00 61.34 330 ILE A CA 1
ATOM 2717 C C . ILE A 1 330 ? 20.656 1.607 -34.374 1.00 61.34 330 ILE A C 1
ATOM 2719 O O . ILE A 1 330 ? 21.881 1.605 -34.375 1.00 61.34 330 ILE A O 1
ATOM 2723 N N . ASN A 1 331 ? 19.947 2.643 -33.916 1.00 56.94 331 ASN A N 1
ATOM 2724 C CA . ASN A 1 331 ? 20.592 3.885 -33.496 1.00 56.94 331 ASN A CA 1
ATOM 2725 C C . ASN A 1 331 ? 21.456 3.689 -32.241 1.00 56.94 331 ASN A C 1
ATOM 2727 O O . ASN A 1 331 ? 22.539 4.260 -32.156 1.00 56.94 331 ASN A O 1
ATOM 2731 N N . THR A 1 332 ? 21.013 2.868 -31.282 1.00 55.09 332 THR A N 1
ATOM 2732 C CA . THR A 1 332 ? 21.825 2.509 -30.112 1.00 55.09 332 THR A CA 1
ATOM 2733 C C . THR A 1 332 ? 23.042 1.673 -30.508 1.00 55.09 332 THR A C 1
ATOM 2735 O O . THR A 1 332 ? 24.143 1.938 -30.030 1.00 55.09 332 THR A O 1
ATOM 2738 N N . PHE A 1 333 ? 22.870 0.671 -31.373 1.00 57.34 333 PHE A N 1
ATOM 2739 C CA . PHE A 1 333 ? 23.960 -0.209 -31.791 1.00 57.34 333 PHE A CA 1
ATOM 2740 C C . PHE A 1 333 ? 25.038 0.551 -32.581 1.00 57.34 333 PHE A C 1
ATOM 2742 O O . PHE A 1 333 ? 26.225 0.369 -32.319 1.00 57.34 333 PHE A O 1
ATOM 2749 N N . ASP A 1 334 ? 24.645 1.456 -33.480 1.00 55.16 334 ASP A N 1
ATOM 2750 C CA . ASP A 1 334 ? 25.575 2.289 -34.253 1.00 55.16 334 ASP A CA 1
ATOM 2751 C C . ASP A 1 334 ? 26.404 3.228 -33.359 1.00 55.16 334 ASP A C 1
ATOM 2753 O O . ASP A 1 334 ? 27.586 3.471 -33.627 1.00 55.16 334 ASP A O 1
ATOM 2757 N N . GLU A 1 335 ? 25.823 3.738 -32.271 1.00 55.06 335 GLU A N 1
ATOM 2758 C CA . GLU A 1 335 ? 26.538 4.583 -31.314 1.00 55.06 335 GLU A CA 1
ATOM 2759 C C . GLU A 1 335 ? 27.440 3.767 -30.377 1.00 55.06 335 GLU A C 1
ATOM 2761 O O . GLU A 1 335 ? 28.580 4.167 -30.153 1.00 55.06 335 GLU A O 1
ATOM 2766 N N . TYR A 1 336 ? 27.010 2.578 -29.932 1.00 52.06 336 TYR A N 1
ATOM 2767 C CA . TYR A 1 336 ? 27.873 1.630 -29.212 1.00 52.06 336 TYR A CA 1
ATOM 2768 C C . TYR A 1 336 ? 29.104 1.252 -30.046 1.00 52.06 336 TYR A C 1
ATOM 2770 O O . TYR A 1 336 ? 30.231 1.299 -29.556 1.00 52.06 336 TYR A O 1
ATOM 2778 N N . VAL A 1 337 ? 28.912 0.962 -31.338 1.00 55.47 337 VAL A N 1
ATOM 2779 C CA . VAL A 1 337 ? 30.011 0.700 -32.279 1.00 55.47 337 VAL A CA 1
ATOM 2780 C C . VAL A 1 337 ? 30.907 1.931 -32.442 1.00 55.47 337 VAL A C 1
ATOM 2782 O O . VAL A 1 337 ? 32.126 1.783 -32.457 1.00 55.47 337 VAL A O 1
ATOM 2785 N N . ARG A 1 338 ? 30.353 3.149 -32.512 1.00 55.25 338 ARG A N 1
ATOM 2786 C CA . ARG A 1 338 ? 31.144 4.393 -32.580 1.00 55.25 338 ARG A CA 1
ATOM 2787 C C . ARG A 1 338 ? 31.955 4.670 -31.314 1.00 55.25 338 ARG A C 1
ATOM 2789 O O . ARG A 1 338 ? 33.109 5.074 -31.426 1.00 55.25 338 ARG A O 1
ATOM 2796 N N . VAL A 1 339 ? 31.378 4.471 -30.131 1.00 54.25 339 VAL A N 1
ATOM 2797 C CA . VAL A 1 339 ? 32.069 4.651 -28.844 1.00 54.25 339 VAL A CA 1
ATOM 2798 C C . VAL A 1 339 ? 33.169 3.599 -28.694 1.00 54.25 339 VAL A C 1
ATOM 2800 O O . VAL A 1 339 ? 34.316 3.960 -28.450 1.00 54.25 339 VAL A O 1
ATOM 2803 N N . ALA A 1 340 ? 32.875 2.330 -28.998 1.00 51.09 340 ALA A N 1
ATOM 2804 C CA . ALA A 1 340 ? 33.873 1.261 -29.014 1.00 51.09 340 ALA A CA 1
ATOM 2805 C C . ALA A 1 340 ? 35.002 1.515 -30.035 1.00 51.09 340 ALA A C 1
ATOM 2807 O O . ALA A 1 340 ? 36.165 1.227 -29.764 1.00 51.09 340 ALA A O 1
ATOM 2808 N N . GLN A 1 341 ? 34.697 2.094 -31.202 1.00 50.09 341 GLN A N 1
ATOM 2809 C CA . GLN A 1 341 ? 35.707 2.501 -32.188 1.00 50.09 341 GLN A CA 1
ATOM 2810 C C . GLN A 1 341 ? 36.569 3.676 -31.707 1.00 50.09 341 GLN A C 1
ATOM 2812 O O . GLN A 1 341 ? 37.765 3.705 -32.001 1.00 50.09 341 GLN A O 1
ATOM 2817 N N . ASN A 1 342 ? 35.998 4.624 -30.960 1.00 51.84 342 ASN A N 1
ATOM 2818 C CA . ASN A 1 342 ? 36.748 5.731 -30.368 1.00 51.84 342 ASN A CA 1
ATOM 2819 C C . ASN A 1 342 ? 37.678 5.250 -29.245 1.00 51.84 342 ASN A C 1
ATOM 2821 O O . ASN A 1 342 ? 38.829 5.681 -29.205 1.00 51.84 342 ASN A O 1
ATOM 2825 N N . ASP A 1 343 ? 37.245 4.304 -28.409 1.00 44.94 343 ASP A N 1
ATOM 2826 C CA . ASP A 1 343 ? 38.084 3.725 -27.351 1.00 44.94 343 ASP A CA 1
ATOM 2827 C C . ASP A 1 343 ? 39.231 2.871 -27.921 1.00 44.94 343 ASP A C 1
ATOM 2829 O O . ASP A 1 343 ? 40.373 2.964 -27.467 1.00 44.94 343 ASP A O 1
ATOM 2833 N N . VAL A 1 344 ? 38.988 2.116 -28.999 1.00 46.47 344 VAL A N 1
ATOM 2834 C CA . VAL A 1 344 ? 40.052 1.402 -29.733 1.00 46.47 344 VAL A CA 1
ATOM 2835 C C . VAL A 1 344 ? 40.998 2.384 -30.448 1.00 46.47 344 VAL A C 1
ATOM 2837 O O . VAL A 1 344 ? 42.206 2.153 -30.501 1.00 46.47 344 VAL A O 1
ATOM 2840 N N . GLY A 1 345 ? 40.492 3.517 -30.944 1.00 43.09 345 GLY A N 1
ATOM 2841 C CA . GLY A 1 345 ? 41.301 4.585 -31.545 1.00 43.09 345 GLY A CA 1
ATOM 2842 C C . GLY A 1 345 ? 42.215 5.320 -30.554 1.00 43.09 345 GLY A C 1
ATOM 2843 O O . GLY A 1 345 ? 43.277 5.808 -30.949 1.00 43.09 345 GLY A O 1
ATOM 2844 N N . VAL A 1 346 ? 41.844 5.365 -29.271 1.00 42.81 346 VAL A N 1
ATOM 2845 C CA . VAL A 1 346 ? 42.693 5.887 -28.187 1.00 42.81 346 VAL A CA 1
ATOM 2846 C C . VAL A 1 346 ? 43.780 4.874 -27.816 1.00 42.81 346 VAL A C 1
ATOM 2848 O O . VAL A 1 346 ? 44.936 5.263 -27.676 1.00 42.81 346 VAL A O 1
ATOM 2851 N N . ILE A 1 347 ? 43.464 3.574 -27.775 1.00 40.47 347 ILE A N 1
ATOM 2852 C CA . ILE A 1 347 ? 44.454 2.518 -27.492 1.00 40.47 347 ILE A CA 1
ATOM 2853 C C . ILE A 1 347 ? 45.507 2.418 -28.614 1.00 40.47 347 ILE A C 1
ATOM 2855 O O . ILE A 1 347 ? 46.697 2.316 -28.332 1.00 40.47 347 ILE A O 1
ATOM 2859 N N . ILE A 1 348 ? 45.116 2.550 -29.889 1.00 41.00 348 ILE A N 1
ATOM 2860 C CA . ILE A 1 348 ? 46.056 2.464 -31.028 1.00 41.00 348 ILE A CA 1
ATOM 2861 C C . ILE A 1 348 ? 46.964 3.709 -31.150 1.00 41.00 348 ILE A C 1
ATOM 2863 O O . ILE A 1 348 ? 48.042 3.634 -31.742 1.00 41.00 348 ILE A O 1
ATOM 2867 N N . ASN A 1 349 ? 46.581 4.855 -30.574 1.00 38.25 349 ASN A N 1
ATOM 2868 C CA . ASN A 1 349 ? 47.420 6.063 -30.566 1.00 38.25 349 ASN A CA 1
ATOM 2869 C C . ASN A 1 349 ? 48.363 6.165 -29.355 1.00 38.25 349 ASN A C 1
ATOM 2871 O O . ASN A 1 349 ? 49.242 7.026 -29.366 1.00 38.25 349 ASN A O 1
ATOM 2875 N N . CYS A 1 350 ? 48.231 5.293 -28.352 1.00 35.72 350 CYS A N 1
ATOM 2876 C CA . CYS A 1 350 ? 49.177 5.204 -27.234 1.00 35.72 350 CYS A CA 1
ATOM 2877 C C . CYS A 1 350 ? 50.381 4.282 -27.513 1.00 35.72 350 CYS A C 1
ATOM 2879 O O . CYS A 1 350 ? 51.360 4.357 -26.779 1.00 35.72 350 CYS A O 1
ATOM 2881 N N . ASP A 1 351 ? 50.353 3.498 -28.599 1.00 36.69 351 ASP A N 1
ATOM 2882 C CA . ASP A 1 351 ? 51.414 2.547 -28.987 1.00 36.69 351 ASP A CA 1
ATOM 2883 C C . ASP A 1 351 ? 52.230 2.988 -30.222 1.00 36.69 351 ASP A C 1
ATOM 2885 O O . ASP A 1 351 ? 52.760 2.165 -30.975 1.00 36.69 351 ASP A O 1
ATOM 2889 N N . LYS A 1 352 ? 52.371 4.300 -30.454 1.00 34.62 352 LYS A N 1
ATOM 2890 C CA . LYS A 1 352 ? 53.386 4.821 -31.387 1.00 34.62 352 LYS A CA 1
ATOM 2891 C C . LYS A 1 352 ? 54.582 5.373 -30.599 1.00 34.62 352 LYS A C 1
ATOM 2893 O O . LYS A 1 352 ? 54.412 6.412 -29.963 1.00 34.62 352 LYS A O 1
ATOM 2898 N N . PRO A 1 353 ? 55.746 4.691 -30.611 1.00 41.03 353 PRO A N 1
ATOM 2899 C CA . PRO A 1 353 ? 56.975 5.204 -30.006 1.00 41.03 353 PRO A CA 1
ATOM 2900 C C . PRO A 1 353 ? 57.518 6.450 -30.714 1.00 41.03 353 PRO A C 1
ATOM 2902 O O . PRO A 1 353 ? 57.261 6.611 -31.934 1.00 41.03 353 PRO A O 1
#

pLDDT: mean 82.72, std 14.36, range [34.62, 97.69]

Sequence (353 aa):
MSMEKVGLSLFLDTEINDNEEELLLQNIDSSFSLRGGQLLLIFDGLNEINDGLKLQQAHYCALLALAHKIFINKCKNIKLVITCRRNAYFNYMNSTSLHLNPMYFYSNNDYSQNIEGLDDASYNLIPLDVREKENLLNSYKILNPKVREAIINNTVPPYFISIASEIIGEITNVESETKIAENLNAIYDLFSKTMIARIDKNKTNIAQKIIYAYFDYLINSTDIEVTKFGILEYLPKYYYQDFEDTLNALIDVNIFLQSSDNRIIRFCHDKVEENFFKEYINEYESKGISFFIGVFNLSDRSFIYHNGLLFYFNEMLRNKKIDLYKKCFINTFDEYVRVAQNDVGVIINCDKP